Protein AF-A0AAW7XCP5-F1 (afdb_monomer)

pLDDT: mean 73.09, std 20.69, range [33.16, 97.06]

Foldseek 3Di:
DDDDDDDDDDDDDDDDDDPPPVVVLLVLLLVLCVVLLVCLQVQAFFWKWKQAPVRWIKIFGGHRSFTFWIDTPNDIHPRRSVVVSVRSSVDRIDIDTDRVHGDDDPDTDDRVSRVVSCVVSVRDDPPPPPPPPPPPPPPDDDDDDDDDDDDDDDFDDDPHDGDDDPDPPDDPQPWDDDPHDTDHD

Structure (mmCIF, N/CA/C/O backbone):
data_AF-A0AAW7XCP5-F1
#
_entry.id   AF-A0AAW7XCP5-F1
#
loop_
_atom_site.group_PDB
_atom_site.id
_atom_site.type_symbol
_atom_site.label_atom_id
_atom_site.label_alt_id
_atom_site.label_comp_id
_atom_site.label_asym_id
_atom_site.label_entity_id
_atom_site.label_seq_id
_atom_site.pdbx_PDB_ins_code
_atom_site.Cartn_x
_atom_site.Cartn_y
_atom_site.Cartn_z
_atom_site.occupancy
_atom_site.B_iso_or_equiv
_atom_site.auth_seq_id
_atom_site.auth_comp_id
_atom_site.auth_asym_id
_atom_site.auth_atom_id
_atom_site.pdbx_PDB_model_num
ATOM 1 N N . MET A 1 1 ? -75.380 36.903 -6.311 1.00 36.72 1 MET A N 1
ATOM 2 C CA . MET A 1 1 ? -74.446 36.790 -5.170 1.00 36.72 1 MET A CA 1
ATOM 3 C C . MET A 1 1 ? -73.635 35.504 -5.320 1.00 36.72 1 MET A C 1
ATOM 5 O O . MET A 1 1 ? -74.152 34.589 -5.950 1.00 36.72 1 MET A O 1
ATOM 9 N N . PRO A 1 2 ? -72.370 35.499 -4.868 1.00 59.53 2 PRO A N 1
ATOM 10 C CA . PRO A 1 2 ? -71.253 34.758 -5.465 1.00 59.53 2 PRO A CA 1
ATOM 11 C C . PRO A 1 2 ? -70.874 33.487 -4.685 1.00 59.53 2 PRO A C 1
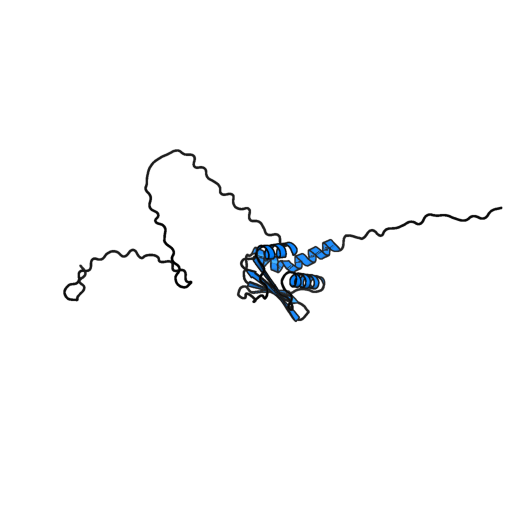ATOM 13 O O . PRO A 1 2 ? -71.292 33.326 -3.544 1.00 59.53 2 PRO A O 1
ATOM 16 N N . VAL A 1 3 ? -70.031 32.638 -5.280 1.00 48.59 3 VAL A N 1
ATOM 17 C CA . VAL A 1 3 ? -69.081 31.781 -4.546 1.00 48.59 3 VAL A CA 1
ATOM 18 C C . VAL A 1 3 ? -67.833 31.542 -5.400 1.00 48.59 3 VAL A C 1
ATOM 20 O O . VAL A 1 3 ? -67.893 30.921 -6.459 1.00 48.59 3 VAL A O 1
ATOM 23 N N . ASP A 1 4 ? -66.722 32.075 -4.900 1.00 50.78 4 ASP A N 1
ATOM 24 C CA . ASP A 1 4 ? -65.324 31.814 -5.241 1.00 50.78 4 ASP A CA 1
ATOM 25 C C . ASP A 1 4 ? -64.959 30.328 -5.256 1.00 50.78 4 ASP A C 1
ATOM 27 O O . ASP A 1 4 ? -65.439 29.610 -4.382 1.00 50.78 4 ASP A O 1
ATOM 31 N N . LYS A 1 5 ? -63.999 29.923 -6.113 1.00 50.31 5 LYS A N 1
ATOM 32 C CA . LYS A 1 5 ? -62.864 29.043 -5.738 1.00 50.31 5 LYS A CA 1
ATOM 33 C C . LYS A 1 5 ? -61.640 29.253 -6.649 1.00 50.31 5 LYS A C 1
ATOM 35 O O . LYS A 1 5 ? -61.634 28.850 -7.805 1.00 50.31 5 LYS A O 1
ATOM 40 N N . LEU A 1 6 ? -60.619 29.885 -6.064 1.00 51.38 6 LEU A N 1
ATOM 41 C CA . LEU A 1 6 ? -59.220 29.437 -5.948 1.00 51.38 6 LEU A CA 1
ATOM 42 C C . LEU A 1 6 ? -58.609 28.602 -7.090 1.00 51.38 6 LEU A C 1
ATOM 44 O O . LEU A 1 6 ? -58.917 27.424 -7.245 1.00 51.38 6 LEU A O 1
ATOM 48 N N . SER A 1 7 ? -57.586 29.168 -7.734 1.00 42.50 7 SER A N 1
ATOM 49 C CA . SER A 1 7 ? -56.494 28.400 -8.339 1.00 42.50 7 SER A CA 1
ATOM 50 C C . SER A 1 7 ? -55.176 29.147 -8.124 1.00 42.50 7 SER A C 1
ATOM 52 O O . SER A 1 7 ? -54.900 30.135 -8.801 1.00 42.50 7 SER A O 1
ATOM 54 N N . SER A 1 8 ? -54.372 28.675 -7.172 1.00 55.53 8 SER A N 1
ATOM 55 C CA . SER A 1 8 ? -52.970 29.072 -6.991 1.00 55.53 8 SER A CA 1
ATOM 56 C C . SER A 1 8 ? -52.071 27.975 -7.575 1.00 55.53 8 SER A C 1
ATOM 58 O O . SER A 1 8 ? -52.376 26.798 -7.367 1.00 55.53 8 SER A O 1
ATOM 60 N N . PRO A 1 9 ? -50.972 28.302 -8.277 1.00 49.88 9 PRO A N 1
ATOM 61 C CA . PRO A 1 9 ? -50.050 27.301 -8.796 1.00 49.88 9 PRO A CA 1
ATOM 62 C C . PRO A 1 9 ? -49.099 26.792 -7.702 1.00 49.88 9 PRO A C 1
ATOM 64 O O . PRO A 1 9 ? -48.622 27.548 -6.857 1.00 49.88 9 PRO A O 1
ATOM 67 N N . ILE A 1 10 ? -48.835 25.488 -7.752 1.00 47.44 10 ILE A N 1
ATOM 68 C CA . ILE A 1 10 ? -47.897 24.743 -6.909 1.00 47.44 10 ILE A CA 1
ATOM 69 C C . ILE A 1 10 ? -46.471 25.235 -7.192 1.00 47.44 10 ILE A C 1
ATOM 71 O O . ILE A 1 10 ? -46.006 25.181 -8.331 1.00 47.44 10 ILE A O 1
ATOM 75 N N . GLN A 1 11 ? -45.781 25.713 -6.157 1.00 48.31 11 GLN A N 1
ATOM 76 C CA . GLN A 1 11 ? -44.342 25.962 -6.184 1.00 48.31 11 GLN A CA 1
ATOM 77 C C . GLN A 1 11 ? -43.620 24.614 -6.058 1.00 48.31 11 GLN A C 1
ATOM 79 O O . GLN A 1 11 ? -43.696 23.960 -5.022 1.00 48.31 11 GLN A O 1
ATOM 84 N N . ASN A 1 12 ? -42.940 24.192 -7.125 1.00 47.81 12 ASN A N 1
ATOM 85 C CA . ASN A 1 12 ? -41.940 23.130 -7.059 1.00 47.81 12 ASN A CA 1
ATOM 86 C C . ASN A 1 12 ? -40.647 23.731 -6.496 1.00 47.81 12 ASN A C 1
ATOM 88 O O . ASN A 1 12 ? -39.860 24.313 -7.242 1.00 47.81 12 ASN A O 1
ATOM 92 N N . GLU A 1 13 ? -40.425 23.595 -5.191 1.00 45.59 13 GLU A N 1
ATOM 93 C CA . GLU A 1 13 ? -39.089 23.747 -4.616 1.00 45.59 13 GLU A CA 1
ATOM 94 C C . GLU A 1 13 ? -38.291 22.466 -4.883 1.00 45.59 13 GLU A C 1
ATOM 96 O O . GLU A 1 13 ? -38.571 21.396 -4.346 1.00 45.59 13 GLU A O 1
ATOM 101 N N . VAL A 1 14 ? -37.301 22.579 -5.767 1.00 54.97 14 VAL A N 1
ATOM 102 C CA . VAL A 1 14 ? -36.222 21.601 -5.918 1.00 54.97 14 VAL A CA 1
ATOM 103 C C . VAL A 1 14 ? -35.240 21.843 -4.767 1.00 54.97 14 VAL A C 1
ATOM 105 O O . VAL A 1 14 ? -34.751 22.969 -4.651 1.00 54.97 14 VAL A O 1
ATOM 108 N N . PRO A 1 15 ? -34.915 20.851 -3.919 1.00 48.28 15 PRO A N 1
ATOM 109 C CA . PRO A 1 15 ? -33.900 21.046 -2.896 1.00 48.28 15 PRO A CA 1
ATOM 110 C C . PRO A 1 15 ? -32.524 21.112 -3.568 1.00 48.28 15 PRO A C 1
ATOM 112 O O . PRO A 1 15 ? -32.065 20.148 -4.183 1.00 48.28 15 PRO A O 1
ATOM 115 N N . ALA A 1 16 ? -31.875 22.271 -3.466 1.00 45.06 16 ALA A N 1
ATOM 116 C CA . ALA A 1 16 ? -30.470 22.438 -3.800 1.00 45.06 16 ALA A CA 1
ATOM 117 C C . ALA A 1 16 ? -29.636 21.610 -2.810 1.00 45.06 16 ALA A C 1
ATOM 119 O O . ALA A 1 16 ? -29.664 21.853 -1.606 1.00 45.06 16 ALA A O 1
ATOM 120 N N . ALA A 1 17 ? -28.941 20.596 -3.320 1.00 50.72 17 ALA A N 1
ATOM 121 C CA . ALA A 1 17 ? -28.027 19.780 -2.539 1.00 50.72 17 ALA A CA 1
ATOM 122 C C . ALA A 1 17 ? -26.785 20.602 -2.156 1.00 50.72 17 ALA A C 1
ATOM 124 O O . ALA A 1 17 ? -26.026 21.044 -3.021 1.00 50.72 17 ALA A O 1
ATOM 125 N N . ASP A 1 18 ? -26.577 20.780 -0.853 1.00 43.88 18 ASP A N 1
ATOM 126 C CA . ASP A 1 18 ? -25.364 21.349 -0.266 1.00 43.88 18 ASP A CA 1
ATOM 127 C C . ASP A 1 18 ? -24.130 20.515 -0.652 1.00 43.88 18 ASP A C 1
ATOM 129 O O . ASP A 1 18 ? -23.850 19.460 -0.087 1.00 43.88 18 ASP A O 1
ATOM 133 N N . THR A 1 19 ? -23.360 21.014 -1.617 1.00 53.66 19 THR A N 1
ATOM 134 C CA . THR A 1 19 ? -22.133 20.392 -2.144 1.00 53.66 19 THR A CA 1
ATOM 135 C C . THR A 1 19 ? -20.901 20.878 -1.363 1.00 53.66 19 THR A C 1
ATOM 137 O O . THR A 1 19 ? -19.965 21.431 -1.931 1.00 53.66 19 THR A O 1
ATOM 140 N N . THR A 1 20 ? -20.920 20.785 -0.029 1.00 53.38 20 THR A N 1
ATOM 141 C CA . THR A 1 20 ? -19.801 21.260 0.824 1.00 53.38 20 THR A CA 1
ATOM 142 C C . THR A 1 20 ? -19.245 20.206 1.783 1.00 53.38 20 THR A C 1
ATOM 144 O O . THR A 1 20 ? -18.153 20.387 2.322 1.00 53.38 20 THR A O 1
ATOM 147 N N . ALA A 1 21 ? -19.936 19.076 1.969 1.00 53.22 21 ALA A N 1
ATOM 148 C CA . ALA A 1 21 ? -19.469 17.985 2.827 1.00 53.22 21 ALA A CA 1
ATOM 149 C C . ALA A 1 21 ? -18.353 17.138 2.179 1.00 53.22 21 ALA A C 1
ATOM 151 O O . ALA A 1 21 ? -17.480 16.626 2.886 1.00 53.22 21 ALA A O 1
ATOM 152 N N . ASP A 1 22 ? -18.343 17.034 0.848 1.00 57.44 22 ASP A N 1
ATOM 153 C CA . ASP A 1 22 ? -17.444 16.127 0.126 1.00 57.44 22 ASP A CA 1
ATOM 154 C C . ASP A 1 22 ? -15.980 16.588 0.158 1.00 57.44 22 ASP A C 1
ATOM 156 O O . ASP A 1 22 ? -15.078 15.779 0.369 1.00 57.44 22 ASP A O 1
ATOM 160 N N . ASP A 1 23 ? -15.728 17.896 0.066 1.00 57.12 23 ASP A N 1
ATOM 161 C CA . ASP A 1 23 ? -14.369 18.435 -0.086 1.00 57.12 23 ASP A CA 1
ATOM 162 C C . ASP A 1 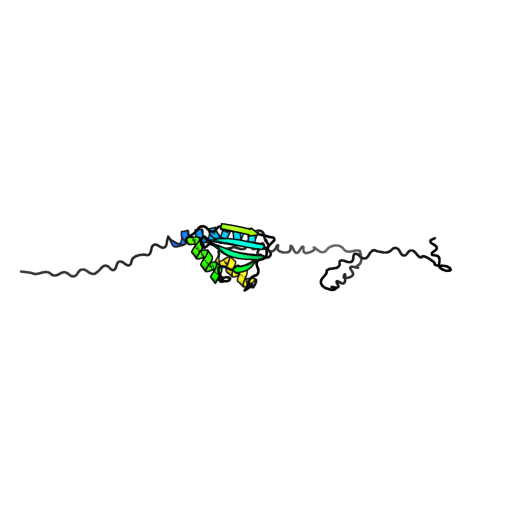23 ? -13.533 18.387 1.209 1.00 57.12 23 ASP A C 1
ATOM 164 O O . ASP A 1 23 ? -12.300 18.398 1.192 1.00 57.12 23 ASP A O 1
ATOM 168 N N . LYS A 1 24 ? -14.200 18.314 2.369 1.00 57.19 24 LYS A N 1
ATOM 169 C CA . LYS A 1 24 ? -13.531 18.136 3.665 1.00 57.19 24 LYS A CA 1
ATOM 170 C C . LYS A 1 24 ? -13.210 16.663 3.923 1.00 57.19 24 LYS A C 1
ATOM 172 O O . LYS A 1 24 ? -12.147 16.366 4.458 1.00 57.19 24 LYS A O 1
ATOM 177 N N 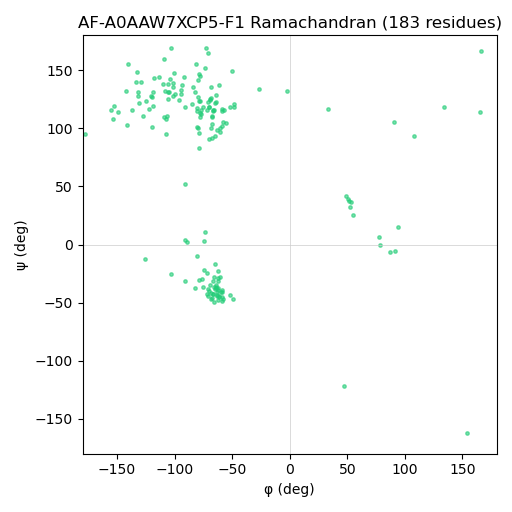. SER A 1 25 ? -14.100 15.754 3.513 1.00 59.97 25 SER A N 1
ATOM 178 C CA . SER A 1 25 ? -13.926 14.306 3.682 1.00 59.97 25 SER A CA 1
ATOM 179 C C . SER A 1 25 ? -12.796 13.758 2.805 1.00 59.97 25 SER A C 1
ATOM 181 O O . SER A 1 25 ? -11.966 12.987 3.289 1.00 59.97 25 SER A O 1
ATOM 183 N N . THR A 1 26 ? -12.693 14.211 1.551 1.00 61.75 26 THR A N 1
ATOM 184 C CA . THR A 1 26 ? -11.612 13.827 0.625 1.00 61.75 26 THR A CA 1
ATOM 185 C C . THR A 1 26 ? -10.233 14.230 1.145 1.00 61.75 26 THR A C 1
ATOM 187 O O . THR A 1 26 ? -9.327 13.397 1.173 1.00 61.75 26 THR A O 1
ATOM 190 N N . LYS A 1 27 ? -10.088 15.457 1.663 1.00 61.91 27 LYS A N 1
ATOM 191 C CA . LYS A 1 27 ? -8.841 15.937 2.289 1.00 61.91 27 LYS A CA 1
ATOM 192 C C . LYS A 1 27 ? -8.452 15.122 3.523 1.00 61.91 27 LYS A C 1
ATOM 194 O O . LYS A 1 27 ? -7.275 14.848 3.728 1.00 61.91 27 LYS A O 1
ATOM 199 N N . THR A 1 28 ? -9.419 14.693 4.337 1.00 66.31 28 THR A N 1
ATOM 200 C CA . THR A 1 28 ? -9.138 13.832 5.499 1.00 66.31 28 THR A CA 1
ATOM 201 C C . THR A 1 28 ? -8.608 12.458 5.082 1.00 66.31 28 THR A C 1
ATOM 203 O O . THR A 1 28 ? -7.691 11.948 5.719 1.00 66.31 28 THR A O 1
ATOM 206 N N . ILE A 1 29 ? -9.129 11.882 3.996 1.00 72.81 29 ILE A N 1
ATOM 207 C CA . ILE A 1 29 ? -8.683 10.571 3.499 1.00 72.81 29 ILE A CA 1
ATOM 208 C C . ILE A 1 29 ? -7.294 10.669 2.870 1.00 72.81 29 ILE A C 1
ATOM 210 O O . ILE A 1 29 ? -6.451 9.823 3.145 1.00 72.81 29 ILE A O 1
ATOM 214 N N . GLN A 1 30 ? -7.025 11.711 2.079 1.00 74.62 30 GLN A N 1
ATOM 215 C CA . GLN A 1 30 ? -5.685 11.954 1.531 1.00 74.62 30 GLN A CA 1
ATOM 216 C C . GLN A 1 30 ? -4.651 12.115 2.651 1.00 74.62 30 GLN A C 1
ATOM 218 O O . GLN A 1 30 ? -3.577 11.520 2.597 1.00 74.62 30 GLN A O 1
ATOM 223 N N . ASN A 1 31 ? -5.012 12.827 3.724 1.00 80.44 31 ASN A N 1
ATOM 224 C CA . ASN A 1 31 ? -4.148 12.970 4.894 1.00 80.44 31 ASN A CA 1
ATOM 225 C C . ASN A 1 31 ? -3.851 11.632 5.591 1.00 80.44 31 ASN A C 1
ATOM 227 O O . ASN A 1 31 ? -2.775 11.482 6.168 1.00 80.44 31 ASN A O 1
ATOM 231 N N . ALA A 1 32 ? -4.757 10.650 5.525 1.00 85.44 32 ALA A N 1
ATOM 232 C CA . ALA A 1 32 ? -4.522 9.331 6.112 1.00 85.44 32 ALA A CA 1
ATOM 233 C C . ALA A 1 32 ? -3.377 8.579 5.413 1.00 85.44 32 ALA A C 1
ATOM 235 O O . ALA A 1 32 ? -2.688 7.787 6.049 1.00 85.44 32 ALA A O 1
ATOM 236 N N . TRP A 1 33 ? -3.126 8.859 4.133 1.00 91.75 33 TRP A N 1
ATOM 237 C CA . TRP A 1 33 ? -2.066 8.224 3.348 1.00 91.75 33 TRP A CA 1
ATOM 238 C C . TRP A 1 33 ? -0.729 8.978 3.387 1.00 91.75 33 TRP A C 1
ATOM 240 O O . TRP A 1 33 ? 0.236 8.540 2.768 1.00 91.75 33 TRP A O 1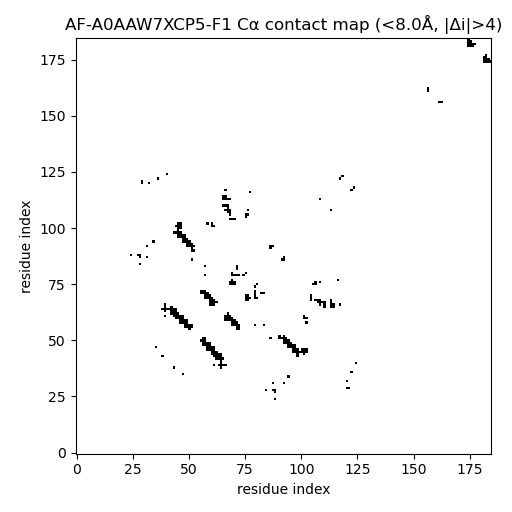
ATOM 250 N N . MET A 1 34 ? -0.608 10.056 4.168 1.00 91.69 34 MET A N 1
ATOM 251 C CA . MET A 1 34 ? 0.644 10.820 4.289 1.00 91.69 34 MET A CA 1
ATOM 252 C C . MET A 1 34 ? 1.881 9.965 4.618 1.00 91.69 34 MET A C 1
ATOM 254 O O . MET A 1 34 ? 2.892 10.130 3.933 1.00 91.69 34 MET A O 1
ATOM 258 N N . PRO A 1 35 ? 1.832 8.991 5.553 1.00 92.88 35 PRO A N 1
ATOM 259 C CA . PRO A 1 35 ? 2.987 8.131 5.820 1.00 92.88 35 PRO A CA 1
ATOM 260 C C . PRO A 1 35 ? 3.401 7.285 4.609 1.00 92.88 35 PRO A C 1
ATOM 262 O O . PRO A 1 35 ? 4.578 6.980 4.434 1.00 92.88 35 PRO A O 1
ATOM 265 N N . LEU A 1 36 ? 2.452 6.889 3.755 1.00 93.62 36 LEU A N 1
ATOM 266 C CA . LEU A 1 36 ? 2.760 6.208 2.497 1.00 93.62 36 LEU A CA 1
ATOM 267 C C . LEU A 1 36 ? 3.517 7.155 1.563 1.00 93.62 36 LEU A C 1
ATOM 269 O O . LEU A 1 36 ? 4.576 6.791 1.053 1.00 93.62 36 LEU A O 1
ATOM 273 N N . PHE A 1 37 ? 2.998 8.368 1.377 1.00 94.19 37 PHE A N 1
ATOM 274 C CA . PHE A 1 37 ? 3.566 9.357 0.465 1.00 94.19 37 PHE A CA 1
ATOM 275 C C . PHE A 1 37 ? 4.975 9.784 0.875 1.00 94.19 37 PHE A C 1
ATOM 277 O O . PHE A 1 37 ? 5.848 9.875 0.018 1.00 94.19 37 PHE A O 1
ATOM 284 N N . GLU A 1 38 ? 5.230 9.971 2.171 1.00 93.12 38 GLU A N 1
ATOM 285 C CA . GLU A 1 38 ? 6.574 10.244 2.698 1.00 93.12 38 GLU A CA 1
ATOM 286 C C . GLU A 1 38 ? 7.558 9.127 2.330 1.00 93.12 38 GLU A C 1
ATOM 288 O O . GLU A 1 38 ? 8.636 9.392 1.798 1.00 93.12 38 GLU A O 1
ATOM 293 N N . ASN A 1 39 ? 7.166 7.862 2.517 1.00 93.81 39 ASN A N 1
ATOM 294 C CA . ASN A 1 39 ? 8.022 6.732 2.156 1.00 93.81 39 ASN A CA 1
ATOM 295 C C . ASN A 1 39 ? 8.239 6.609 0.635 1.00 93.81 39 ASN A C 1
ATOM 297 O O . ASN A 1 39 ? 9.316 6.181 0.211 1.00 93.81 39 ASN A O 1
ATOM 301 N N . CYS A 1 40 ? 7.258 7.011 -0.180 1.00 93.00 40 CYS A N 1
ATOM 302 C CA . CYS A 1 40 ? 7.399 7.069 -1.637 1.00 93.00 40 CYS A CA 1
ATOM 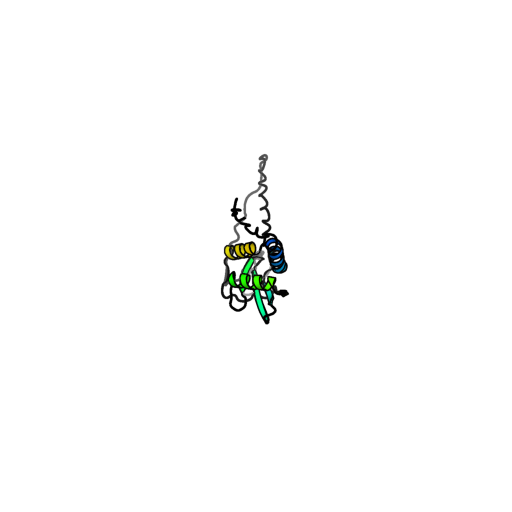303 C C . CYS A 1 40 ? 8.390 8.167 -2.060 1.00 93.00 40 CYS A C 1
ATOM 305 O O . CYS A 1 40 ? 9.318 7.895 -2.820 1.00 93.00 40 CYS A O 1
ATOM 307 N N . LYS A 1 41 ? 8.269 9.380 -1.500 1.00 92.69 41 LYS A N 1
ATOM 308 C CA . LYS A 1 41 ? 9.185 10.506 -1.774 1.00 92.69 41 LYS A CA 1
ATOM 309 C C . LYS A 1 41 ? 10.624 10.213 -1.357 1.00 92.69 41 LYS A C 1
ATOM 311 O O . LYS A 1 41 ? 11.557 10.538 -2.083 1.00 92.69 41 LYS A O 1
ATOM 316 N N . GLU A 1 42 ? 10.812 9.549 -0.221 1.00 93.38 42 GLU A N 1
ATOM 317 C CA . GLU A 1 42 ? 12.136 9.147 0.267 1.00 93.38 42 GLU A CA 1
ATOM 318 C C . GLU A 1 42 ? 12.738 7.952 -0.495 1.00 93.38 42 GLU A C 1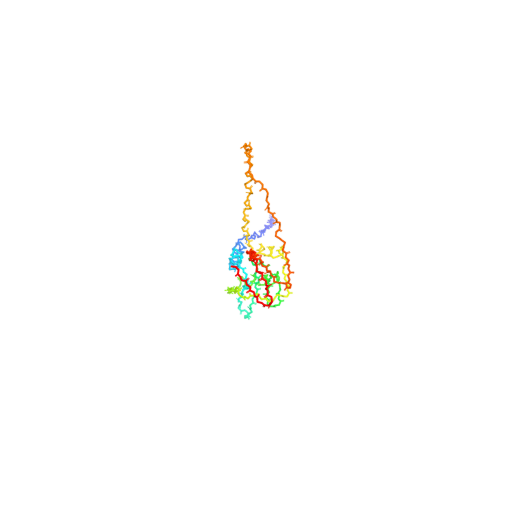
ATOM 320 O O . GLU A 1 42 ? 13.818 7.476 -0.141 1.00 93.38 42 GLU A O 1
ATOM 325 N N . LYS A 1 43 ? 12.056 7.448 -1.535 1.00 93.44 43 LYS A N 1
ATOM 326 C CA . LYS A 1 43 ? 12.488 6.300 -2.346 1.00 93.44 43 LYS A CA 1
ATOM 327 C C . LYS A 1 43 ? 12.805 5.065 -1.490 1.00 93.44 43 LYS A C 1
ATOM 329 O O . LYS A 1 43 ? 13.729 4.304 -1.784 1.00 93.44 43 LYS A O 1
ATOM 334 N N . LYS A 1 44 ? 12.039 4.855 -0.412 1.00 94.38 44 LYS A N 1
ATOM 335 C CA . LYS A 1 44 ? 12.243 3.735 0.514 1.00 94.38 44 LYS A CA 1
ATOM 336 C C . LYS A 1 44 ? 11.798 2.407 -0.097 1.00 94.38 44 LYS A C 1
ATOM 338 O O . LYS A 1 44 ? 10.870 2.332 -0.901 1.00 94.38 44 LYS A O 1
ATOM 343 N N . THR A 1 45 ? 12.442 1.341 0.364 1.00 96.31 45 THR A N 1
ATOM 344 C CA . THR A 1 45 ? 12.100 -0.048 0.043 1.00 96.31 45 THR A CA 1
ATOM 345 C C . THR A 1 45 ? 11.724 -0.762 1.330 1.00 96.31 45 THR A C 1
ATOM 347 O O . THR A 1 45 ? 12.445 -0.645 2.319 1.00 96.31 45 THR A O 1
ATOM 350 N N . GLY A 1 46 ? 10.600 -1.475 1.340 1.00 96.12 46 GLY A N 1
ATOM 351 C CA . GLY A 1 46 ? 10.113 -2.172 2.527 1.00 96.12 46 GLY A CA 1
ATOM 352 C C . GLY A 1 46 ? 8.603 -2.364 2.531 1.00 96.12 46 GLY A C 1
ATOM 353 O O . GLY A 1 46 ? 7.947 -2.248 1.500 1.00 96.12 46 GLY A O 1
ATOM 354 N N . THR A 1 47 ? 8.047 -2.643 3.706 1.00 97.06 47 THR A N 1
ATOM 355 C CA . THR A 1 47 ? 6.602 -2.809 3.894 1.00 97.06 47 THR A CA 1
ATOM 356 C C . THR A 1 47 ? 6.091 -1.787 4.897 1.00 97.06 47 THR A C 1
ATOM 358 O O . THR A 1 47 ? 6.603 -1.688 6.014 1.00 97.06 47 THR A O 1
ATOM 361 N N . LEU A 1 48 ? 5.059 -1.048 4.505 1.00 96.44 48 LEU A N 1
ATOM 362 C CA . LEU A 1 48 ? 4.241 -0.230 5.384 1.00 96.44 48 LEU A CA 1
ATOM 363 C C . LEU A 1 48 ? 3.062 -1.072 5.884 1.00 96.44 48 LEU A C 1
ATOM 365 O O . LEU A 1 48 ? 2.234 -1.543 5.107 1.00 96.44 48 LEU A O 1
ATOM 369 N N . PHE A 1 49 ? 2.993 -1.266 7.192 1.00 95.56 49 PHE A N 1
ATOM 370 C CA . PHE A 1 49 ? 1.896 -1.936 7.869 1.00 95.56 49 PHE A CA 1
ATOM 371 C C . PHE A 1 49 ? 0.866 -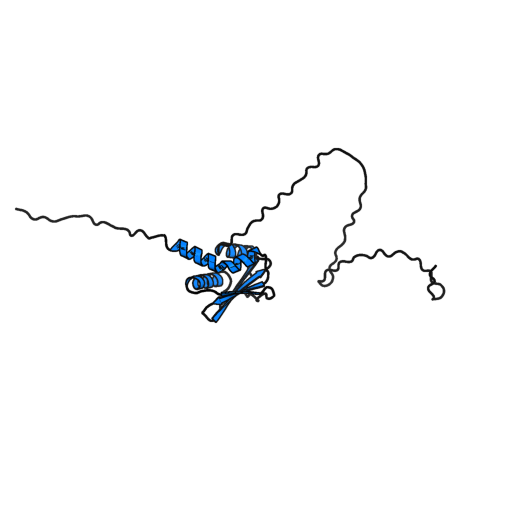0.921 8.339 1.00 95.56 49 PHE A C 1
ATOM 373 O O . PHE A 1 49 ? 1.213 0.118 8.901 1.00 95.56 49 PHE A O 1
ATOM 380 N N . ILE A 1 50 ? -0.402 -1.262 8.137 1.00 94.81 50 ILE A N 1
ATOM 381 C CA . ILE A 1 50 ? -1.550 -0.438 8.503 1.00 94.81 50 ILE A CA 1
ATOM 382 C C . ILE A 1 50 ? -2.377 -1.235 9.501 1.00 94.81 50 ILE A C 1
ATOM 384 O O . ILE A 1 50 ? -3.087 -2.165 9.123 1.00 94.81 50 ILE A O 1
ATOM 388 N N . ALA A 1 51 ? -2.258 -0.924 10.785 1.00 92.75 51 ALA A N 1
ATOM 389 C CA . ALA A 1 51 ? -3.064 -1.561 11.813 1.00 92.75 51 ALA A CA 1
ATOM 390 C C . ALA A 1 51 ? -4.456 -0.918 11.854 1.00 92.75 51 ALA A C 1
ATOM 392 O O . ALA A 1 51 ? -4.584 0.303 11.962 1.00 92.75 51 ALA A O 1
ATOM 393 N N . THR A 1 52 ? -5.476 -1.770 11.761 1.00 90.31 52 THR A N 1
ATOM 394 C CA . THR A 1 52 ? -6.896 -1.403 11.835 1.00 90.31 52 THR A CA 1
ATOM 395 C C . THR A 1 52 ? -7.505 -1.897 13.147 1.00 90.31 52 THR A C 1
ATOM 397 O O . THR A 1 52 ? -6.999 -2.852 13.744 1.00 90.31 52 THR A O 1
ATOM 400 N N . ASP A 1 53 ? -8.627 -1.306 13.559 1.00 87.38 53 ASP A N 1
ATOM 401 C CA . ASP A 1 53 ? -9.363 -1.717 14.766 1.00 87.38 53 ASP A CA 1
ATOM 402 C C . ASP A 1 53 ? -9.948 -3.139 14.668 1.00 87.38 53 ASP A C 1
ATOM 404 O O . ASP A 1 53 ? -10.248 -3.768 15.681 1.00 87.38 53 ASP A O 1
ATOM 408 N N . GLU A 1 54 ? -10.047 -3.702 13.460 1.00 86.12 54 GLU A N 1
ATOM 409 C CA . GLU A 1 54 ? -10.523 -5.073 13.228 1.00 86.12 54 GLU A CA 1
ATOM 410 C C . GLU A 1 54 ? -9.504 -6.165 13.624 1.00 86.12 54 GLU A C 1
ATOM 412 O O . GLU A 1 54 ? -9.679 -7.329 13.264 1.00 86.12 54 GLU A O 1
ATOM 417 N N . ASN A 1 55 ? -8.415 -5.823 14.329 1.00 83.06 55 ASN A N 1
ATOM 418 C CA . ASN A 1 55 ? -7.270 -6.712 14.595 1.00 83.06 55 ASN A CA 1
ATOM 419 C C . ASN A 1 55 ? -6.650 -7.307 13.319 1.00 83.06 55 ASN A C 1
ATOM 421 O O . ASN A 1 55 ? -6.025 -8.370 13.339 1.00 83.06 55 ASN A O 1
ATOM 425 N N . LYS A 1 56 ? -6.812 -6.612 12.193 1.00 88.69 56 LYS A N 1
ATOM 426 C CA . LYS A 1 56 ? -6.199 -6.958 10.913 1.00 88.69 56 LYS A CA 1
ATOM 427 C C . LYS A 1 56 ? -5.195 -5.888 10.530 1.00 88.69 56 LYS A C 1
ATOM 429 O O . LYS A 1 56 ? -5.418 -4.698 10.762 1.00 88.69 56 LYS A O 1
ATOM 434 N N . ALA A 1 57 ? -4.105 -6.324 9.913 1.00 89.94 57 ALA A N 1
ATOM 435 C CA . ALA A 1 57 ? -3.108 -5.433 9.350 1.00 89.94 57 ALA A CA 1
ATOM 436 C C . ALA A 1 57 ? -3.234 -5.414 7.825 1.00 89.94 57 ALA A C 1
ATOM 438 O O . ALA A 1 57 ? -3.302 -6.474 7.198 1.00 89.94 57 ALA A O 1
ATOM 439 N N . GLY A 1 58 ? -3.256 -4.217 7.248 1.00 94.06 58 GLY A N 1
ATOM 440 C CA . GLY A 1 58 ? -2.948 -3.999 5.843 1.00 94.06 58 GLY A CA 1
ATOM 441 C C . GLY A 1 58 ? -1.441 -4.018 5.631 1.00 94.06 58 GLY A C 1
ATOM 442 O O . GLY A 1 58 ? -0.678 -3.617 6.513 1.00 94.06 58 GLY A O 1
ATOM 443 N N . GLN A 1 59 ? -1.015 -4.504 4.476 1.00 95.94 59 GLN A N 1
ATOM 444 C CA . GLN A 1 59 ? 0.370 -4.489 4.032 1.00 95.94 59 GLN A CA 1
ATOM 445 C C . GLN A 1 59 ? 0.447 -3.692 2.740 1.00 95.94 59 GLN A C 1
ATOM 447 O O . GLN A 1 59 ? -0.261 -3.997 1.786 1.00 95.94 59 GLN A O 1
ATOM 452 N N . VAL A 1 60 ? 1.322 -2.697 2.698 1.00 96.81 60 VAL A N 1
ATOM 453 C CA . VAL A 1 60 ? 1.667 -1.973 1.478 1.00 96.81 60 VAL A CA 1
ATOM 454 C C . VAL A 1 60 ? 3.151 -2.169 1.229 1.00 96.81 60 VAL A C 1
ATOM 456 O O . VAL A 1 60 ? 3.971 -1.816 2.074 1.00 96.81 60 VAL A O 1
ATOM 459 N N . VAL A 1 61 ? 3.505 -2.767 0.099 1.00 96.75 61 VAL A N 1
ATOM 460 C CA . VAL A 1 61 ? 4.899 -3.065 -0.237 1.00 96.75 61 VAL A CA 1
ATOM 461 C C . VAL A 1 61 ? 5.421 -1.997 -1.183 1.00 96.75 61 VAL A C 1
ATOM 463 O O . VAL A 1 61 ? 4.798 -1.696 -2.201 1.00 96.75 61 VAL A O 1
ATOM 466 N N . LEU A 1 62 ? 6.576 -1.441 -0.833 1.00 96.62 62 LEU A N 1
ATOM 467 C CA . LEU A 1 62 ? 7.273 -0.411 -1.586 1.00 96.62 62 LEU A CA 1
ATOM 468 C C . LEU A 1 62 ? 8.641 -0.913 -2.045 1.00 96.62 62 LEU A C 1
ATOM 470 O O . LEU A 1 62 ? 9.349 -1.609 -1.306 1.00 96.62 62 LEU A O 1
ATOM 474 N N . ASN A 1 63 ? 9.043 -0.501 -3.242 1.00 94.69 63 ASN A N 1
ATOM 475 C CA . ASN A 1 63 ? 10.374 -0.742 -3.781 1.00 94.69 63 ASN A CA 1
ATOM 476 C C . ASN A 1 63 ? 10.902 0.521 -4.462 1.00 94.69 63 ASN A C 1
ATOM 478 O O . ASN A 1 63 ? 10.330 0.977 -5.443 1.00 94.69 63 ASN A O 1
ATOM 482 N N . TYR A 1 64 ? 11.979 1.098 -3.929 1.00 93.31 64 TYR A N 1
ATOM 483 C CA . TYR A 1 64 ? 12.560 2.364 -4.389 1.00 93.31 64 TYR A CA 1
ATOM 484 C C . TYR A 1 64 ? 11.530 3.499 -4.516 1.00 93.31 64 TYR A C 1
ATOM 486 O O . TYR A 1 64 ? 11.572 4.293 -5.451 1.00 93.31 64 TYR A O 1
ATOM 494 N N . GLY A 1 65 ? 10.587 3.565 -3.572 1.00 91.25 65 GLY A N 1
ATOM 495 C CA . GLY A 1 65 ? 9.491 4.537 -3.573 1.00 91.25 65 GLY A CA 1
ATOM 496 C C . GLY A 1 65 ? 8.326 4.214 -4.506 1.00 91.25 65 GLY A C 1
ATOM 497 O O . GLY A 1 65 ? 7.359 4.965 -4.520 1.00 91.25 65 GLY A O 1
ATOM 498 N N . ARG A 1 66 ? 8.386 3.103 -5.247 1.00 93.19 66 ARG A N 1
ATOM 499 C CA . ARG A 1 66 ? 7.301 2.629 -6.112 1.00 93.19 66 ARG A CA 1
ATOM 500 C C . ARG A 1 66 ? 6.393 1.661 -5.374 1.00 93.19 66 ARG A C 1
ATOM 502 O O . ARG A 1 66 ? 6.867 0.851 -4.570 1.00 93.19 66 ARG A O 1
ATOM 509 N N . LEU A 1 67 ? 5.100 1.723 -5.673 1.00 95.94 67 LEU A N 1
ATOM 510 C CA . LEU A 1 67 ? 4.105 0.817 -5.115 1.00 95.94 67 LEU A CA 1
ATOM 511 C C . LEU A 1 67 ? 4.172 -0.544 -5.815 1.00 95.94 67 LEU A C 1
ATOM 513 O O . LEU A 1 67 ? 3.892 -0.651 -6.999 1.00 95.94 67 LEU A O 1
ATOM 517 N N . VAL A 1 68 ? 4.522 -1.592 -5.068 1.00 96.31 68 VAL A N 1
ATOM 518 C CA . VAL A 1 68 ? 4.600 -2.973 -5.584 1.00 96.31 68 VAL A CA 1
ATOM 519 C C . VAL A 1 68 ? 3.271 -3.703 -5.412 1.00 96.31 68 VAL A C 1
ATOM 521 O O . VAL A 1 68 ? 2.925 -4.586 -6.190 1.00 96.31 68 VAL A O 1
ATOM 524 N N . GLY A 1 69 ? 2.518 -3.363 -4.369 1.00 96.25 69 GLY A N 1
ATOM 525 C CA . GLY A 1 69 ? 1.198 -3.931 -4.139 1.00 96.25 69 GLY A CA 1
ATOM 526 C C . GLY A 1 69 ? 0.675 -3.670 -2.742 1.00 96.25 69 GLY A C 1
ATOM 527 O O . GLY A 1 69 ? 1.406 -3.263 -1.832 1.00 96.25 69 GLY A O 1
ATOM 528 N N . VAL A 1 70 ? -0.621 -3.916 -2.590 1.00 96.62 70 VAL A N 1
ATOM 529 C CA . VAL A 1 70 ? -1.346 -3.729 -1.334 1.00 96.62 70 VAL A CA 1
ATOM 530 C C . VAL A 1 70 ? -2.133 -4.989 -1.017 1.00 96.62 70 VAL A C 1
ATOM 532 O O . VAL A 1 70 ? -2.741 -5.588 -1.898 1.00 96.62 70 VAL A O 1
ATOM 535 N N . ALA A 1 71 ? -2.155 -5.387 0.247 1.00 96.06 71 ALA A N 1
ATOM 536 C CA . ALA A 1 71 ? -2.961 -6.491 0.733 1.00 96.06 71 ALA A CA 1
ATOM 537 C C . ALA A 1 71 ? -3.696 -6.089 2.013 1.00 96.06 71 ALA A C 1
ATOM 539 O O . ALA A 1 71 ? -3.149 -5.411 2.881 1.00 96.06 71 ALA A O 1
ATOM 540 N N . TYR A 1 72 ? -4.952 -6.510 2.139 1.00 95.56 72 TYR A N 1
ATOM 541 C CA . TYR A 1 72 ? -5.724 -6.341 3.367 1.00 95.56 72 TYR A CA 1
ATOM 542 C C . TYR A 1 72 ? -6.786 -7.430 3.485 1.00 95.56 72 TYR A C 1
ATOM 544 O O . TYR A 1 72 ? -7.678 -7.523 2.652 1.00 95.56 72 TYR A O 1
ATOM 552 N N . SER A 1 73 ? -6.738 -8.251 4.539 1.00 92.44 73 SER A N 1
ATOM 553 C CA . SER A 1 73 ? -7.783 -9.252 4.826 1.00 92.44 73 SER A CA 1
ATOM 554 C C . SER A 1 73 ? -8.125 -10.198 3.650 1.00 92.44 73 SER A C 1
ATOM 556 O O . SER A 1 73 ? -9.275 -10.614 3.515 1.00 92.44 73 SER A O 1
ATOM 558 N N . GLY A 1 74 ? -7.152 -10.533 2.795 1.00 91.25 74 GLY A N 1
ATOM 559 C CA . GLY A 1 74 ? -7.357 -11.354 1.590 1.00 91.25 74 GLY A CA 1
ATOM 560 C C . GLY A 1 74 ? -7.769 -10.572 0.335 1.00 91.25 74 GLY A C 1
ATOM 561 O O . GLY A 1 74 ? -7.810 -11.150 -0.747 1.00 91.25 74 GLY A O 1
ATOM 562 N N . LEU A 1 75 ? -8.033 -9.270 0.462 1.00 94.75 75 LEU A N 1
ATOM 563 C CA . LEU A 1 75 ? -8.168 -8.336 -0.654 1.00 94.75 75 LEU A CA 1
ATOM 564 C C . LEU A 1 75 ? -6.790 -7.885 -1.135 1.00 94.75 75 LEU A C 1
ATOM 566 O O . LEU A 1 75 ? -5.830 -7.869 -0.358 1.00 94.75 75 LEU A O 1
ATOM 570 N N . VAL A 1 76 ? -6.719 -7.475 -2.401 1.00 95.25 76 VAL A N 1
ATOM 571 C CA . VAL A 1 76 ? -5.479 -7.049 -3.061 1.00 95.25 76 VAL A CA 1
ATOM 572 C C . VAL A 1 76 ? -5.657 -5.731 -3.813 1.00 95.25 76 VAL A C 1
ATOM 574 O O . VAL A 1 76 ? -6.745 -5.437 -4.315 1.00 95.25 76 VAL A O 1
ATOM 577 N N . ASN A 1 77 ? -4.584 -4.948 -3.879 1.00 95.19 77 ASN A N 1
ATOM 578 C CA . ASN A 1 77 ? -4.430 -3.721 -4.663 1.00 95.19 77 ASN A CA 1
ATOM 579 C C . ASN A 1 77 ? -5.626 -2.768 -4.510 1.00 95.19 77 ASN A C 1
ATOM 581 O O . ASN A 1 77 ? -5.947 -2.393 -3.382 1.00 95.19 77 ASN A O 1
ATOM 585 N N . GLU A 1 78 ? -6.310 -2.408 -5.600 1.00 94.69 78 GLU A N 1
ATOM 586 C CA . GLU A 1 78 ? -7.469 -1.501 -5.601 1.00 94.69 78 GLU A CA 1
ATOM 587 C C . GLU A 1 78 ? -8.522 -1.866 -4.550 1.00 94.69 78 GLU A C 1
ATOM 589 O O . GLU A 1 78 ? -8.966 -1.013 -3.783 1.00 94.69 78 GLU A O 1
ATOM 594 N N . SER A 1 79 ? -8.888 -3.147 -4.459 1.00 94.88 79 SER A N 1
ATOM 595 C CA . SER A 1 79 ? -9.909 -3.607 -3.509 1.00 94.88 79 SER A CA 1
ATOM 596 C C . SER A 1 79 ? -9.464 -3.449 -2.051 1.00 94.88 79 SER A C 1
ATOM 598 O O . SER A 1 79 ? -10.265 -3.085 -1.186 1.00 94.88 79 SER A O 1
ATOM 600 N N . ALA A 1 80 ? -8.175 -3.666 -1.777 1.00 94.75 80 ALA A N 1
ATOM 601 C CA . ALA A 1 80 ? -7.597 -3.458 -0.456 1.00 94.75 80 ALA A CA 1
ATOM 602 C C . ALA A 1 80 ? -7.516 -1.964 -0.117 1.00 94.75 80 ALA A C 1
ATOM 604 O O . ALA A 1 80 ? -7.906 -1.565 0.980 1.00 94.75 80 ALA A O 1
ATOM 605 N N . ILE A 1 81 ? -7.074 -1.132 -1.064 1.00 93.88 81 ILE A N 1
ATOM 606 C CA . ILE A 1 81 ? -6.990 0.324 -0.909 1.00 93.88 81 ILE A CA 1
ATOM 607 C C . ILE A 1 81 ? -8.373 0.930 -0.667 1.00 93.88 81 ILE A C 1
ATOM 609 O O . ILE A 1 81 ? -8.528 1.747 0.241 1.00 93.88 81 ILE A O 1
ATOM 613 N N . ALA A 1 82 ? -9.386 0.513 -1.429 1.00 92.75 82 ALA A N 1
ATOM 614 C CA . ALA A 1 82 ? -10.756 0.978 -1.261 1.00 92.75 82 ALA A CA 1
ATOM 615 C C . ALA A 1 82 ? -11.275 0.665 0.149 1.00 92.75 82 ALA A C 1
ATOM 617 O O . ALA A 1 82 ? -11.808 1.550 0.822 1.00 92.75 82 ALA A O 1
ATOM 618 N N . LYS A 1 83 ? -11.043 -0.563 0.639 1.00 93.19 83 LYS A N 1
ATOM 619 C CA . LYS A 1 83 ? -11.460 -0.958 1.989 1.00 93.19 83 LYS A CA 1
ATOM 620 C C . LYS A 1 83 ? -10.699 -0.203 3.078 1.00 93.19 83 LYS A C 1
ATOM 622 O O . LYS A 1 83 ? -11.311 0.261 4.035 1.00 93.19 83 LYS A O 1
ATOM 627 N N . LEU A 1 84 ? -9.386 -0.035 2.932 1.00 92.31 84 LEU A N 1
ATOM 628 C CA . LEU A 1 84 ? -8.572 0.740 3.872 1.00 92.31 84 LEU A CA 1
ATOM 629 C C . LEU A 1 84 ? -8.975 2.220 3.889 1.00 92.31 84 LEU A C 1
ATOM 631 O O . LEU A 1 84 ? -9.033 2.824 4.954 1.00 92.31 84 LEU A O 1
ATOM 635 N N . SER A 1 85 ? -9.323 2.786 2.735 1.00 91.31 85 SER A N 1
ATOM 636 C CA . SER A 1 85 ? -9.792 4.171 2.618 1.00 91.31 85 SER A CA 1
ATOM 637 C C . SER A 1 85 ? -11.177 4.374 3.233 1.00 91.31 85 SER A C 1
ATOM 639 O O . SER A 1 85 ? -11.440 5.422 3.815 1.00 91.31 85 SER A O 1
ATOM 641 N N . GLU A 1 86 ? -12.065 3.381 3.141 1.00 90.62 86 GLU A N 1
ATOM 642 C CA . GLU A 1 86 ? -13.339 3.372 3.868 1.00 90.62 86 GLU A CA 1
ATOM 643 C C . GLU A 1 86 ? -13.093 3.364 5.384 1.00 90.62 86 GLU A C 1
ATOM 645 O O . GLU A 1 86 ? -13.647 4.195 6.102 1.00 90.62 86 GLU A O 1
ATOM 650 N N . LEU A 1 87 ? -12.197 2.489 5.855 1.00 90.62 87 LEU A N 1
ATOM 651 C CA . LEU A 1 87 ? -11.830 2.392 7.270 1.00 90.62 87 LEU A CA 1
ATOM 652 C C . LEU A 1 87 ? -11.159 3.667 7.791 1.00 90.62 87 LEU A C 1
ATOM 654 O O . LEU A 1 87 ? -11.416 4.064 8.925 1.00 90.62 87 LEU A O 1
ATOM 658 N N . ALA A 1 88 ? -10.368 4.354 6.966 1.00 88.81 88 ALA A N 1
ATOM 659 C CA . ALA A 1 88 ? -9.763 5.642 7.306 1.00 88.81 88 ALA A CA 1
ATOM 660 C C . ALA A 1 88 ? -10.798 6.750 7.576 1.00 88.81 88 ALA A C 1
ATOM 662 O O . ALA A 1 88 ? -10.491 7.726 8.256 1.00 88.81 88 ALA A O 1
ATOM 663 N N . ARG A 1 89 ? -12.028 6.626 7.049 1.00 86.88 89 ARG A N 1
ATOM 664 C CA . ARG A 1 89 ? -13.118 7.584 7.321 1.00 86.88 89 ARG A CA 1
ATOM 665 C C . ARG A 1 89 ? -13.773 7.347 8.677 1.00 86.88 89 ARG A C 1
ATOM 667 O O . ARG A 1 89 ? -14.306 8.284 9.262 1.00 86.88 89 ARG A O 1
ATOM 674 N N . THR A 1 90 ? -13.790 6.098 9.137 1.00 85.94 90 THR A N 1
ATOM 675 C CA . THR A 1 90 ? -14.527 5.678 10.337 1.00 85.94 90 THR A CA 1
ATOM 676 C C . THR A 1 90 ? -13.635 5.464 11.554 1.00 85.94 90 THR A C 1
ATOM 678 O O . THR A 1 90 ? -14.124 5.549 12.676 1.00 85.94 90 THR A O 1
ATOM 681 N N . SER A 1 91 ? -12.353 5.166 11.344 1.00 85.25 91 SER A N 1
ATOM 682 C CA . SER A 1 91 ? -11.397 4.767 12.381 1.00 85.25 91 SER A CA 1
ATOM 683 C C . SER A 1 91 ? -10.023 5.390 12.156 1.00 85.25 91 SER A C 1
ATOM 685 O O . SER A 1 91 ? -9.650 5.733 11.034 1.00 85.25 91 SER A O 1
ATOM 687 N N . GLU A 1 92 ? -9.260 5.521 13.238 1.00 86.12 92 GLU A N 1
ATOM 688 C CA . GLU A 1 92 ? -7.883 5.997 13.179 1.00 86.12 92 GLU A CA 1
ATOM 689 C C . GLU A 1 92 ? -6.953 4.849 12.767 1.00 86.12 92 GLU A C 1
ATOM 691 O O . GLU A 1 92 ? -6.812 3.850 13.473 1.00 86.12 92 GLU A O 1
ATOM 696 N N . LEU A 1 93 ? -6.296 4.994 11.617 1.00 89.62 93 LEU A N 1
ATOM 697 C CA . LEU A 1 93 ? -5.324 4.020 11.131 1.00 89.62 93 LEU A CA 1
ATOM 698 C C . LEU A 1 93 ? -3.950 4.279 11.746 1.00 89.62 93 LEU A C 1
ATOM 700 O O . LEU A 1 93 ? -3.468 5.411 11.776 1.00 89.62 93 LEU A O 1
ATOM 704 N N . ARG A 1 94 ? -3.281 3.212 12.189 1.00 91.44 94 ARG A N 1
ATOM 705 C CA . ARG A 1 94 ? -1.905 3.294 12.695 1.00 91.44 94 ARG A CA 1
ATOM 706 C C . ARG A 1 94 ? -0.936 2.721 11.681 1.00 91.44 94 ARG A C 1
ATOM 708 O O . ARG A 1 94 ? -1.116 1.600 11.214 1.00 91.44 94 ARG A O 1
ATOM 715 N N . PHE A 1 95 ? 0.123 3.465 11.405 1.00 93.50 95 PHE A N 1
ATOM 716 C CA . PHE A 1 95 ? 1.108 3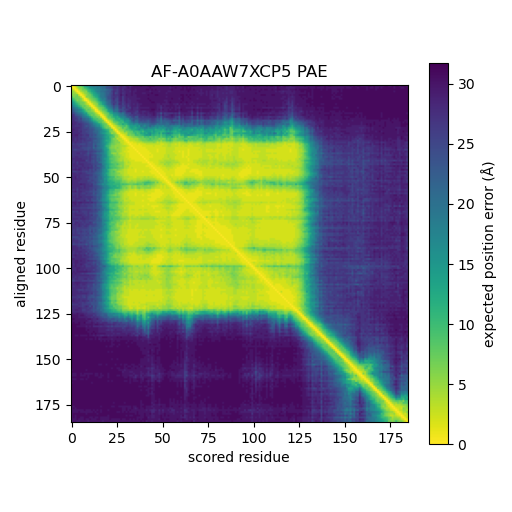.119 10.390 1.00 93.50 95 PHE A CA 1
ATOM 717 C C . PHE A 1 95 ? 2.438 2.737 11.034 1.00 93.50 95 PHE A C 1
ATOM 719 O O . PHE A 1 95 ? 2.894 3.387 11.975 1.00 93.50 95 PHE A O 1
ATOM 726 N N . SER A 1 96 ? 3.086 1.696 10.520 1.00 94.62 96 SER A N 1
ATOM 727 C CA . SER A 1 96 ? 4.468 1.365 10.869 1.00 94.62 96 SER A CA 1
ATOM 728 C C . SER A 1 96 ? 5.220 0.866 9.643 1.00 94.62 96 SER A C 1
ATOM 730 O O . SER A 1 96 ? 4.727 0.032 8.891 1.00 94.62 96 SER A O 1
ATOM 732 N N . PHE A 1 97 ? 6.416 1.396 9.406 1.00 95.88 97 PHE A N 1
ATOM 733 C CA . PHE A 1 97 ? 7.227 1.030 8.249 1.00 95.88 97 PHE A CA 1
ATOM 734 C C . PHE A 1 97 ? 8.401 0.144 8.664 1.00 95.88 97 PHE A C 1
ATOM 736 O O . PHE A 1 97 ? 9.063 0.409 9.667 1.00 95.88 97 PHE A O 1
ATOM 743 N N . SER A 1 98 ? 8.683 -0.888 7.871 1.00 95.88 98 SER A N 1
ATOM 744 C CA . SER A 1 98 ? 9.845 -1.756 8.045 1.00 95.88 98 SER A CA 1
ATOM 745 C C . SER A 1 98 ? 10.626 -1.859 6.740 1.00 95.88 98 SER A C 1
ATOM 747 O O . SER A 1 98 ? 10.166 -2.480 5.782 1.00 95.88 98 SER A O 1
ATOM 749 N N . SER A 1 99 ? 11.830 -1.279 6.711 1.00 93.94 99 SER A N 1
ATOM 750 C CA . SER A 1 99 ? 12.723 -1.303 5.542 1.00 93.94 99 SER A CA 1
ATOM 751 C C . SER A 1 99 ? 13.349 -2.674 5.281 1.00 93.94 99 SER A C 1
ATOM 753 O O . SER A 1 99 ? 13.740 -2.994 4.165 1.00 93.94 99 SER A O 1
ATOM 755 N N . ASN A 1 100 ? 13.459 -3.497 6.324 1.00 91.12 100 ASN A N 1
ATOM 756 C CA . ASN A 1 100 ? 14.147 -4.788 6.267 1.00 91.12 100 ASN A CA 1
ATOM 757 C C . ASN A 1 100 ? 13.214 -5.938 5.866 1.00 91.12 100 ASN A C 1
ATOM 759 O O . ASN A 1 100 ? 13.633 -7.093 5.856 1.00 91.12 100 ASN A O 1
ATOM 763 N N . LEU A 1 101 ? 11.943 -5.639 5.588 1.00 91.44 101 LEU A N 1
ATOM 764 C CA . LEU A 1 101 ? 10.917 -6.632 5.319 1.00 91.44 101 LEU A CA 1
ATOM 765 C C . LEU A 1 101 ? 10.151 -6.265 4.052 1.00 91.44 101 LEU A C 1
ATOM 767 O O . LEU A 1 101 ? 9.515 -5.216 3.987 1.00 91.44 101 LEU A O 1
ATOM 771 N N . GLN A 1 102 ? 10.162 -7.169 3.079 1.00 92.00 102 GLN A N 1
ATOM 772 C CA . GLN A 1 102 ? 9.244 -7.155 1.944 1.00 92.00 102 GLN A CA 1
ATOM 773 C C . GLN A 1 102 ? 8.228 -8.270 2.150 1.00 92.00 102 GLN A C 1
ATOM 775 O O . GLN A 1 102 ? 8.574 -9.453 2.139 1.00 92.00 102 GLN A O 1
ATOM 780 N N . TYR A 1 103 ? 6.985 -7.887 2.416 1.00 91.88 103 TYR A N 1
ATOM 781 C CA . TYR A 1 103 ? 5.911 -8.843 2.621 1.00 91.88 103 TYR A CA 1
ATOM 782 C C . TYR A 1 103 ? 5.582 -9.561 1.301 1.00 91.88 103 TYR A C 1
ATOM 784 O O . TYR A 1 103 ? 5.496 -8.903 0.263 1.00 91.88 103 TYR A O 1
ATOM 792 N N . PRO A 1 104 ? 5.400 -10.892 1.303 1.00 91.69 104 PRO A N 1
ATOM 793 C CA . PRO A 1 104 ? 5.039 -11.617 0.093 1.00 91.69 104 PRO A CA 1
ATOM 794 C C . PRO A 1 104 ? 3.617 -11.250 -0.342 1.00 91.69 104 PRO A C 1
ATOM 796 O O . PRO A 1 104 ? 2.666 -11.371 0.431 1.00 91.69 104 PRO A O 1
ATOM 799 N N . LEU A 1 105 ? 3.472 -10.819 -1.592 1.00 91.38 105 LEU A N 1
ATOM 800 C CA . LEU A 1 105 ? 2.187 -10.459 -2.185 1.00 91.38 105 LEU A CA 1
ATOM 801 C C . LEU A 1 105 ? 1.655 -11.591 -3.063 1.00 91.38 105 LEU A C 1
ATOM 803 O O . LEU A 1 105 ? 2.420 -12.310 -3.702 1.00 91.38 105 LEU A O 1
ATOM 807 N N . LEU A 1 106 ? 0.328 -11.725 -3.107 1.00 90.56 106 LEU A N 1
ATOM 808 C CA . LEU A 1 106 ? -0.350 -12.645 -4.027 1.00 90.56 106 LEU A CA 1
ATOM 809 C C . LEU A 1 106 ? -0.368 -12.106 -5.460 1.00 90.56 106 LEU A C 1
ATOM 811 O O . LEU A 1 106 ? -0.231 -12.876 -6.404 1.00 90.56 106 LEU A O 1
ATOM 815 N N . TYR A 1 107 ? -0.528 -10.790 -5.599 1.00 91.31 107 TYR A N 1
ATOM 816 C CA . TYR A 1 107 ? -0.521 -10.080 -6.870 1.00 91.31 107 TYR A CA 1
ATOM 817 C C . TYR A 1 107 ? 0.404 -8.880 -6.744 1.00 91.31 107 TYR A C 1
ATOM 819 O O . TYR A 1 107 ? 0.294 -8.103 -5.795 1.00 91.31 107 TYR A O 1
ATOM 827 N N . VAL A 1 108 ? 1.328 -8.779 -7.689 1.00 95.00 108 VAL A N 1
ATOM 828 C CA . VAL A 1 108 ? 2.275 -7.675 -7.812 1.00 95.00 108 VAL A CA 1
ATOM 829 C C . VAL A 1 108 ? 1.759 -6.765 -8.913 1.00 95.00 108 VAL A C 1
ATOM 831 O O . VAL A 1 108 ? 1.300 -7.265 -9.937 1.00 95.00 108 VAL A O 1
ATOM 834 N N . LEU A 1 109 ? 1.785 -5.464 -8.655 1.00 94.88 109 LEU A N 1
ATOM 835 C CA . LEU A 1 109 ? 1.429 -4.434 -9.619 1.00 94.88 109 LEU A CA 1
ATOM 836 C C . LEU A 1 109 ? 2.581 -4.212 -10.594 1.00 94.88 109 LEU A C 1
ATOM 838 O O . LEU A 1 109 ? 3.752 -4.252 -10.197 1.00 94.88 109 LEU A O 1
ATOM 842 N N . ASP A 1 110 ? 2.229 -3.926 -11.841 1.00 94.38 110 ASP A N 1
ATOM 843 C CA . ASP A 1 110 ? 3.168 -3.332 -12.787 1.00 94.38 110 ASP A CA 1
ATOM 844 C C . ASP A 1 110 ? 3.449 -1.865 -12.413 1.00 94.38 110 ASP A C 1
ATOM 846 O O . ASP A 1 110 ? 2.736 -1.259 -11.610 1.00 94.38 110 ASP A O 1
ATOM 850 N N . GLU A 1 111 ? 4.507 -1.282 -12.982 1.00 91.44 111 GLU A N 1
ATOM 851 C CA . GLU A 1 111 ? 4.941 0.082 -12.637 1.00 91.44 111 GLU A CA 1
ATOM 852 C C . GLU A 1 111 ? 3.833 1.113 -12.895 1.00 91.44 111 GLU A C 1
ATOM 854 O O . GLU A 1 111 ? 3.481 1.872 -11.994 1.00 91.44 111 GLU A O 1
ATOM 859 N N . ASP A 1 112 ? 3.217 1.057 -14.078 1.00 92.12 112 ASP A N 1
ATOM 860 C CA . ASP A 1 112 ? 2.137 1.966 -14.471 1.00 92.12 112 ASP A CA 1
ATOM 861 C C . ASP A 1 112 ? 0.891 1.804 -13.580 1.00 92.12 112 ASP A C 1
ATOM 863 O O . ASP A 1 112 ? 0.220 2.781 -13.245 1.00 92.12 112 ASP A O 1
ATOM 867 N N . GLU A 1 113 ? 0.578 0.571 -13.163 1.00 93.56 113 GLU A N 1
ATOM 868 C CA . GLU A 1 113 ? -0.559 0.292 -12.278 1.00 93.56 113 GLU A CA 1
ATOM 869 C C . GLU A 1 113 ? -0.307 0.813 -10.858 1.00 93.56 113 GLU A C 1
ATOM 871 O O . GLU A 1 113 ? -1.210 1.352 -10.213 1.00 93.56 113 GLU A O 1
ATOM 876 N N . GLY A 1 114 ? 0.926 0.660 -10.365 1.00 93.62 114 GLY A N 1
ATOM 877 C CA . GLY A 1 114 ? 1.356 1.183 -9.073 1.00 93.62 114 GLY A CA 1
ATOM 878 C C . GLY A 1 114 ? 1.291 2.707 -9.021 1.00 93.62 114 GLY A C 1
ATOM 879 O O . GLY A 1 114 ? 0.770 3.262 -8.049 1.00 93.62 114 GLY A O 1
ATOM 880 N N . ASP A 1 115 ? 1.757 3.369 -10.078 1.00 92.62 115 ASP A N 1
ATOM 881 C CA . ASP A 1 115 ? 1.732 4.826 -10.192 1.00 92.62 115 ASP A CA 1
ATOM 882 C C . ASP A 1 115 ? 0.292 5.348 -10.300 1.00 92.62 115 ASP A C 1
ATOM 884 O O . ASP A 1 115 ? -0.098 6.223 -9.524 1.00 92.62 115 ASP A O 1
ATOM 888 N N . ALA A 1 116 ? -0.551 4.737 -11.141 1.00 92.25 116 ALA A N 1
ATOM 889 C CA . ALA A 1 116 ? -1.969 5.093 -11.245 1.00 92.25 116 ALA A CA 1
ATOM 890 C C . ALA A 1 116 ? -2.717 4.928 -9.907 1.00 92.25 116 ALA A C 1
ATOM 892 O O . ALA A 1 116 ? -3.554 5.756 -9.532 1.00 92.25 116 ALA A O 1
ATOM 893 N N . LEU A 1 117 ? -2.399 3.878 -9.144 1.00 92.81 117 LEU A N 1
ATOM 894 C CA . LEU A 1 117 ? -2.962 3.665 -7.812 1.00 92.81 117 LEU A CA 1
ATOM 895 C C . LEU A 1 117 ? -2.514 4.732 -6.811 1.00 92.81 117 LEU A C 1
ATOM 897 O O . LEU A 1 117 ? -3.339 5.220 -6.035 1.00 92.81 117 LEU A O 1
ATOM 901 N N . LEU A 1 118 ? -1.240 5.119 -6.822 1.00 92.31 118 LEU A N 1
ATOM 902 C CA . LEU A 1 118 ? -0.733 6.203 -5.981 1.00 92.31 118 LEU A CA 1
ATOM 903 C C . LEU A 1 118 ? -1.387 7.544 -6.340 1.00 92.31 118 LEU A C 1
ATOM 905 O O . LEU A 1 118 ? -1.828 8.267 -5.442 1.00 92.31 118 LEU A O 1
ATOM 909 N N . GLU A 1 119 ? -1.524 7.851 -7.628 1.00 91.31 119 GLU A N 1
ATOM 910 C CA . GLU A 1 119 ? -2.224 9.048 -8.104 1.00 91.31 119 GLU A CA 1
ATOM 911 C C . GLU A 1 119 ? -3.688 9.067 -7.649 1.00 91.31 119 GLU A C 1
ATOM 913 O O . GLU A 1 119 ? -4.176 10.095 -7.175 1.00 91.31 119 GLU A O 1
ATOM 918 N N . SER A 1 120 ? -4.375 7.918 -7.690 1.00 89.75 120 SER A N 1
ATOM 919 C CA . SER A 1 120 ? -5.762 7.793 -7.212 1.00 89.75 120 SER A CA 1
ATOM 920 C C . SER A 1 120 ? -5.919 8.117 -5.719 1.00 89.75 120 SER A C 1
ATOM 922 O O . SER A 1 120 ? -6.966 8.603 -5.285 1.00 89.75 120 SER A O 1
ATOM 924 N N . LEU A 1 121 ? -4.860 7.897 -4.933 1.00 89.31 121 LEU A N 1
ATOM 925 C CA . LEU A 1 121 ? -4.794 8.247 -3.515 1.00 89.31 121 LEU A CA 1
ATOM 926 C C . LEU A 1 121 ? -4.471 9.730 -3.279 1.00 89.31 121 LEU A C 1
ATOM 928 O O . LEU A 1 121 ? -4.600 10.207 -2.151 1.00 89.31 121 LEU A O 1
ATOM 932 N N . GLY A 1 122 ? -4.091 10.470 -4.323 1.00 88.38 122 GLY A N 1
ATOM 933 C CA . GLY A 1 122 ? -3.668 11.866 -4.256 1.00 88.38 122 GLY A CA 1
ATOM 934 C C . GLY A 1 122 ? -2.155 12.051 -4.134 1.00 88.38 122 GLY A C 1
ATOM 935 O O . GLY A 1 122 ? -1.712 13.146 -3.786 1.00 88.38 122 GLY A O 1
ATOM 936 N N . PHE A 1 123 ? -1.355 11.014 -4.404 1.00 89.00 123 PHE A N 1
ATOM 937 C CA . PHE A 1 123 ? 0.088 11.179 -4.525 1.00 89.00 123 PHE A CA 1
ATOM 938 C C . PHE A 1 123 ? 0.404 11.976 -5.789 1.00 89.00 123 PHE A C 1
ATOM 940 O O . PHE A 1 123 ? 0.005 11.605 -6.888 1.00 89.00 123 PHE A O 1
ATOM 947 N N . ILE A 1 124 ? 1.149 13.064 -5.629 1.00 83.69 124 ILE A N 1
ATOM 948 C CA . ILE A 1 124 ? 1.686 13.829 -6.750 1.00 83.69 124 ILE A CA 1
ATOM 949 C C . ILE A 1 124 ? 3.179 13.547 -6.772 1.00 83.69 124 ILE A C 1
ATOM 951 O O . ILE A 1 124 ? 3.912 14.000 -5.885 1.00 83.69 124 ILE A O 1
ATOM 955 N N . ALA A 1 125 ? 3.616 12.772 -7.763 1.00 75.44 125 ALA A N 1
ATOM 956 C CA . ALA A 1 125 ? 5.031 12.580 -8.011 1.00 75.44 125 ALA A CA 1
ATOM 957 C C . ALA A 1 125 ? 5.636 13.931 -8.412 1.00 75.44 125 ALA A C 1
ATOM 959 O O . ALA A 1 125 ? 5.195 14.576 -9.365 1.00 75.44 125 ALA A O 1
ATOM 960 N N . GLU A 1 126 ? 6.637 14.381 -7.660 1.00 69.94 126 GLU A N 1
ATOM 961 C CA . GLU A 1 126 ? 7.459 15.503 -8.088 1.00 69.94 126 GLU A CA 1
ATOM 962 C C . GLU A 1 126 ? 8.263 15.009 -9.288 1.00 69.94 126 GLU A C 1
ATOM 964 O O . GLU A 1 126 ? 9.227 14.258 -9.140 1.00 69.94 126 GLU A O 1
ATOM 969 N N . VAL A 1 127 ? 7.807 15.370 -10.488 1.00 63.72 127 VAL A N 1
ATOM 970 C CA . VAL A 1 127 ? 8.588 15.205 -11.709 1.00 63.72 127 VAL A CA 1
ATOM 971 C C . VAL A 1 127 ? 9.813 16.087 -11.519 1.00 63.72 127 VAL A C 1
ATOM 973 O O . VAL A 1 127 ? 9.727 17.307 -11.670 1.00 63.72 127 VAL A O 1
ATOM 976 N N . GLU A 1 128 ? 10.936 15.490 -11.109 1.00 59.38 128 GLU A N 1
ATOM 977 C CA . GLU A 1 128 ? 12.225 16.163 -11.210 1.00 59.38 128 GLU A CA 1
ATOM 978 C C . GLU A 1 128 ? 12.328 16.631 -12.663 1.00 59.38 128 GLU A C 1
ATOM 980 O O . GLU A 1 128 ? 12.244 15.791 -13.566 1.00 59.38 128 GLU A O 1
ATOM 985 N N . PRO A 1 129 ? 12.418 17.948 -12.926 1.00 55.09 129 PRO A N 1
ATOM 986 C CA . PRO A 1 129 ? 12.605 18.409 -14.284 1.00 55.09 129 PRO A CA 1
ATOM 987 C C . PRO A 1 129 ? 13.904 17.771 -14.749 1.00 55.09 129 PRO A C 1
ATOM 989 O O . PRO A 1 129 ? 14.953 18.014 -14.146 1.00 55.09 129 PRO A O 1
ATOM 992 N N . GLU A 1 130 ? 13.820 16.909 -15.766 1.00 52.06 130 GLU A N 1
ATOM 993 C CA . GLU A 1 130 ? 15.010 16.350 -16.386 1.00 52.06 130 GLU A CA 1
ATOM 994 C C . GLU A 1 130 ? 15.937 17.523 -16.667 1.00 52.06 130 GLU A C 1
ATOM 996 O O . GLU A 1 130 ? 15.553 18.478 -17.350 1.00 52.06 130 GLU A O 1
ATOM 1001 N N . ALA A 1 131 ? 17.116 17.504 -16.042 1.00 55.16 131 ALA A N 1
ATOM 1002 C CA . ALA A 1 131 ? 18.126 18.508 -16.281 1.00 55.16 131 ALA A CA 1
ATOM 1003 C C . ALA A 1 131 ? 18.375 18.486 -17.785 1.00 55.16 131 ALA A C 1
ATOM 1005 O O . ALA A 1 131 ? 18.971 17.540 -18.300 1.00 55.16 131 ALA A O 1
ATOM 1006 N N . THR A 1 132 ? 17.852 19.491 -18.493 1.00 53.00 132 THR A N 1
ATOM 1007 C CA . THR A 1 132 ? 18.106 19.664 -19.917 1.00 53.00 132 THR A CA 1
ATOM 1008 C C . THR A 1 132 ? 19.612 19.545 -20.079 1.00 53.00 132 THR A C 1
ATOM 1010 O O . THR A 1 132 ? 20.320 20.305 -19.404 1.00 53.00 132 THR A O 1
ATOM 1013 N N . PRO A 1 133 ? 20.129 18.596 -20.878 1.00 49.44 133 PRO A N 1
ATOM 1014 C CA . PRO A 1 133 ? 21.557 18.537 -21.095 1.00 49.44 133 PRO A CA 1
ATOM 1015 C C . PRO A 1 133 ? 21.944 19.902 -21.651 1.00 49.44 133 PRO A C 1
ATOM 1017 O O . PRO A 1 133 ? 21.457 20.311 -22.707 1.00 49.44 133 PRO A O 1
ATOM 1020 N N . VAL A 1 134 ? 22.751 20.648 -20.897 1.00 56.59 134 VAL A N 1
ATOM 1021 C CA . VAL A 1 134 ? 23.424 21.830 -21.418 1.00 56.59 134 VAL A CA 1
ATOM 1022 C C . VAL A 1 134 ? 24.363 21.276 -22.477 1.00 56.59 134 VAL A C 1
ATOM 1024 O O . VAL A 1 134 ? 25.440 20.771 -22.173 1.00 56.59 134 VAL A O 1
ATOM 1027 N N . ILE A 1 135 ? 23.887 21.246 -23.719 1.00 55.84 135 ILE A N 1
ATOM 1028 C CA . ILE A 1 135 ? 24.721 20.985 -24.879 1.00 55.84 135 ILE A CA 1
ATOM 1029 C C . ILE A 1 135 ? 25.581 22.239 -25.001 1.00 55.84 135 ILE A C 1
ATOM 1031 O O . ILE A 1 135 ? 25.164 23.232 -25.595 1.00 55.84 135 ILE A O 1
ATOM 1035 N N . ASP A 1 136 ? 26.749 22.212 -24.361 1.00 48.69 136 ASP A N 1
ATOM 1036 C CA . ASP A 1 136 ? 27.845 23.113 -24.692 1.00 48.69 136 ASP A CA 1
ATOM 1037 C C . ASP A 1 136 ? 28.192 22.822 -26.151 1.00 48.69 136 ASP A C 1
ATOM 1039 O O . ASP A 1 136 ? 28.816 21.811 -26.475 1.00 48.69 136 ASP A O 1
ATOM 1043 N N . TYR A 1 137 ? 27.708 23.667 -27.059 1.00 49.00 137 TYR A N 1
ATOM 1044 C CA . TYR A 1 137 ? 28.212 23.687 -28.421 1.00 49.00 137 TYR A CA 1
ATOM 1045 C C . TYR A 1 137 ? 29.660 24.173 -28.329 1.00 49.00 137 TYR A C 1
ATOM 1047 O O . TYR A 1 137 ? 29.875 25.315 -27.915 1.00 49.00 137 TYR A O 1
ATOM 1055 N N . PRO A 1 138 ? 30.664 23.354 -28.683 1.00 43.78 138 PRO A N 1
ATOM 1056 C CA . PRO A 1 138 ? 32.024 23.846 -28.733 1.00 43.78 138 PRO A CA 1
ATOM 1057 C C . PRO A 1 138 ? 32.102 24.855 -29.881 1.00 43.78 138 PRO A C 1
ATOM 1059 O O . PRO A 1 138 ? 31.984 24.494 -31.054 1.00 43.78 138 PRO A O 1
ATOM 1062 N N . THR A 1 139 ? 32.272 26.133 -29.538 1.00 40.75 139 THR A N 1
ATOM 1063 C CA . THR A 1 139 ? 32.801 27.135 -30.463 1.00 40.75 139 THR A CA 1
ATOM 1064 C C . THR A 1 139 ? 34.166 26.627 -30.902 1.00 40.75 139 THR A C 1
ATOM 1066 O O . THR A 1 139 ? 35.110 26.578 -30.117 1.00 40.75 139 THR A O 1
ATOM 1069 N N . ALA A 1 140 ? 34.217 26.147 -32.138 1.00 48.81 140 ALA A N 1
ATOM 1070 C CA . ALA A 1 140 ? 35.417 25.652 -32.773 1.00 48.81 140 ALA A CA 1
ATOM 1071 C C . ALA A 1 140 ? 36.373 26.815 -32.998 1.00 48.81 140 ALA A C 1
ATOM 1073 O O . ALA A 1 140 ? 36.042 27.603 -33.867 1.00 48.81 140 ALA A O 1
ATOM 1074 N N . GLU A 1 141 ? 37.493 26.878 -32.269 1.00 46.28 141 GLU A N 1
ATOM 1075 C CA . GLU A 1 141 ? 38.828 27.263 -32.765 1.00 46.28 141 GLU A CA 1
ATOM 1076 C C . GLU A 1 141 ? 39.893 26.638 -31.840 1.00 46.28 141 GLU A C 1
ATOM 1078 O O . GLU A 1 141 ? 39.931 26.913 -30.642 1.00 46.28 141 GLU A O 1
ATOM 1083 N N . ASP A 1 142 ? 40.686 25.740 -32.431 1.00 37.53 142 ASP A N 1
ATOM 1084 C CA . ASP A 1 142 ? 42.124 25.511 -32.222 1.00 37.53 142 ASP A CA 1
ATOM 1085 C C . ASP A 1 142 ? 42.540 24.040 -32.068 1.00 37.53 142 ASP A C 1
ATOM 1087 O O . ASP A 1 142 ? 42.103 23.281 -31.203 1.00 37.53 142 ASP A O 1
ATOM 1091 N N . GLU A 1 143 ? 43.380 23.660 -33.029 1.00 44.06 143 GLU A N 1
ATOM 1092 C CA . GLU A 1 143 ? 43.916 22.341 -33.309 1.00 44.06 143 GLU A CA 1
ATOM 1093 C C . GLU A 1 143 ? 44.980 21.880 -32.295 1.00 44.06 143 GLU A C 1
ATOM 1095 O O . GLU A 1 143 ? 45.565 22.649 -31.539 1.00 44.06 143 GLU A O 1
ATOM 1100 N N . GLU A 1 144 ? 45.289 20.589 -32.431 1.00 37.59 144 GLU A N 1
ATOM 1101 C CA . GLU A 1 144 ? 46.515 19.898 -32.029 1.00 37.59 144 GLU A CA 1
ATOM 1102 C C . GLU A 1 144 ? 46.593 19.270 -30.621 1.00 37.59 144 GLU A C 1
ATOM 1104 O O . GLU A 1 144 ? 46.948 19.871 -29.612 1.00 37.59 144 GLU A O 1
ATOM 1109 N N . ASN A 1 145 ? 46.494 17.932 -30.676 1.00 33.16 145 ASN A N 1
ATOM 1110 C CA . ASN A 1 145 ? 47.464 16.979 -30.119 1.00 33.16 145 ASN A CA 1
ATOM 1111 C C . ASN A 1 145 ? 47.034 16.213 -28.852 1.00 33.16 145 ASN A C 1
ATOM 1113 O O . ASN A 1 145 ? 47.329 16.615 -27.731 1.00 33.16 145 ASN A O 1
ATOM 1117 N N . SER A 1 146 ? 46.462 15.013 -29.031 1.00 36.91 146 SER A N 1
ATOM 1118 C CA . SER A 1 146 ? 47.101 13.736 -28.633 1.00 36.91 146 SER A CA 1
ATOM 1119 C C . SER A 1 146 ? 46.107 12.560 -28.616 1.00 36.91 146 SER A C 1
ATOM 1121 O O . SER A 1 146 ? 45.183 12.489 -27.816 1.00 36.91 146 SER A O 1
ATOM 1123 N N . GLN A 1 147 ? 46.370 11.643 -29.541 1.00 40.19 147 GLN A N 1
ATOM 1124 C CA . GLN A 1 147 ? 45.983 10.237 -29.711 1.00 40.19 147 GLN A CA 1
ATOM 1125 C C . GLN A 1 147 ? 45.117 9.487 -28.669 1.00 40.19 147 GLN A C 1
ATOM 1127 O O . GLN A 1 147 ? 45.432 9.351 -27.490 1.00 40.19 147 GLN A O 1
ATOM 1132 N N . GLU A 1 148 ? 44.113 8.824 -29.250 1.00 42.22 148 GLU A N 1
ATOM 1133 C CA . GLU A 1 148 ? 43.422 7.581 -28.885 1.00 42.22 148 GLU A CA 1
ATOM 1134 C C . GLU A 1 148 ? 44.205 6.535 -28.058 1.00 42.22 148 GLU A C 1
ATOM 1136 O O . GLU A 1 148 ? 45.272 6.067 -28.463 1.00 42.22 148 GLU A O 1
ATOM 1141 N N . ASN A 1 149 ? 43.561 6.001 -27.008 1.00 38.47 149 ASN A N 1
ATOM 1142 C CA . ASN A 1 149 ? 43.248 4.561 -26.893 1.00 38.47 149 ASN A CA 1
ATOM 1143 C C . ASN A 1 149 ? 42.448 4.256 -25.608 1.00 38.47 149 ASN A C 1
ATOM 1145 O O . ASN A 1 149 ? 43.023 3.981 -24.554 1.00 38.47 149 ASN A O 1
ATOM 1149 N N . THR A 1 150 ? 41.118 4.202 -25.683 1.00 41.72 150 THR A N 1
ATOM 1150 C CA . THR A 1 150 ? 40.294 3.569 -24.639 1.00 41.72 150 THR A CA 1
ATOM 1151 C C . THR A 1 150 ? 39.738 2.252 -25.172 1.00 41.72 150 THR A C 1
ATOM 1153 O O . THR A 1 150 ? 38.728 2.189 -25.865 1.00 41.72 150 THR A O 1
ATOM 1156 N N . LYS A 1 151 ? 40.441 1.154 -24.865 1.00 52.75 151 LYS A N 1
ATOM 1157 C CA . LYS A 1 151 ? 39.945 -0.206 -25.119 1.00 52.75 151 LYS A CA 1
ATOM 1158 C C . LYS A 1 151 ? 38.651 -0.443 -24.324 1.00 52.75 151 LYS A C 1
ATOM 1160 O O . LYS A 1 151 ? 38.626 -0.117 -23.134 1.00 52.75 151 LYS A O 1
ATOM 1165 N N . PRO A 1 152 ? 37.617 -1.070 -24.907 1.00 46.66 152 PRO A N 1
ATOM 1166 C CA . PRO A 1 152 ? 36.422 -1.433 -24.159 1.00 46.66 152 PRO A CA 1
ATOM 1167 C C . PRO A 1 152 ? 36.746 -2.557 -23.163 1.00 46.66 152 PRO A C 1
ATOM 1169 O O . PRO A 1 152 ? 37.266 -3.612 -23.536 1.00 46.66 152 PRO A O 1
ATOM 1172 N N . LYS A 1 153 ? 36.452 -2.327 -21.877 1.00 50.09 153 LYS A N 1
ATOM 1173 C CA . LYS A 1 153 ? 36.498 -3.354 -20.826 1.00 50.09 153 LYS A CA 1
ATOM 1174 C C . LYS A 1 153 ? 35.404 -4.383 -21.123 1.00 50.09 153 LYS A C 1
ATOM 1176 O O . LYS A 1 153 ? 34.226 -4.046 -21.107 1.00 50.09 153 LYS A O 1
ATOM 1181 N N . SER A 1 154 ? 35.782 -5.622 -21.426 1.00 54.56 154 SER A N 1
ATOM 1182 C CA . SER A 1 154 ? 34.823 -6.704 -21.657 1.00 54.56 154 SER A CA 1
ATOM 1183 C C . SER A 1 154 ? 34.279 -7.225 -20.327 1.00 54.56 154 SER A C 1
ATOM 1185 O O . SER A 1 154 ? 35.019 -7.835 -19.556 1.00 54.56 154 SER A O 1
ATOM 1187 N N . GLU A 1 155 ? 32.992 -7.011 -20.073 1.00 54.56 155 GLU A N 1
ATOM 1188 C CA . GLU A 1 155 ? 32.273 -7.546 -18.917 1.00 54.56 155 GLU A CA 1
ATOM 1189 C C . GLU A 1 155 ? 31.841 -8.999 -19.196 1.00 54.56 155 GLU A C 1
ATOM 1191 O O . GLU A 1 155 ? 31.303 -9.310 -20.261 1.00 54.56 155 GLU A O 1
ATOM 1196 N N . ARG A 1 156 ? 32.109 -9.925 -18.265 1.00 55.75 156 ARG A N 1
ATOM 1197 C CA . ARG A 1 156 ? 31.638 -11.319 -18.335 1.00 55.75 156 ARG A CA 1
ATOM 1198 C C . ARG A 1 156 ? 31.010 -11.726 -17.007 1.00 55.75 156 ARG A C 1
ATOM 1200 O O . ARG A 1 156 ? 31.603 -11.544 -15.950 1.00 55.75 156 ARG A O 1
ATOM 1207 N N . ILE A 1 157 ? 29.819 -12.317 -17.083 1.00 52.06 157 ILE A N 1
ATOM 1208 C CA . ILE A 1 157 ? 29.028 -12.780 -15.938 1.00 52.06 157 ILE A CA 1
ATOM 1209 C C . ILE A 1 157 ? 29.295 -14.278 -15.732 1.00 52.06 157 ILE A C 1
ATOM 1211 O O . ILE A 1 157 ? 29.081 -15.070 -16.650 1.00 52.06 157 ILE A O 1
ATOM 1215 N N . TYR A 1 158 ? 29.728 -14.687 -14.534 1.00 53.97 158 TYR A N 1
ATOM 1216 C CA . TYR A 1 158 ? 29.860 -16.102 -14.164 1.00 53.97 158 TYR A CA 1
ATOM 1217 C C . TYR A 1 158 ? 29.006 -16.401 -12.927 1.00 53.97 158 TYR A C 1
ATOM 1219 O O . TYR A 1 158 ? 29.222 -15.836 -11.859 1.00 53.97 158 TYR A O 1
ATOM 1227 N N . ARG A 1 159 ? 28.004 -17.280 -13.083 1.00 44.59 159 ARG A N 1
ATOM 1228 C CA . ARG A 1 159 ? 27.124 -17.784 -12.004 1.00 44.59 159 ARG A CA 1
ATOM 1229 C C . ARG A 1 159 ? 26.521 -16.705 -11.082 1.00 44.59 159 ARG A C 1
ATOM 1231 O O . ARG A 1 159 ? 26.432 -16.898 -9.875 1.00 44.59 159 ARG A O 1
ATOM 1238 N N . GLY A 1 160 ? 26.078 -15.586 -11.653 1.00 56.94 160 GLY A N 1
ATOM 1239 C CA . GLY A 1 160 ? 25.267 -14.594 -10.937 1.00 56.94 160 GLY A CA 1
ATOM 1240 C C . GLY A 1 160 ? 26.018 -13.668 -9.973 1.00 56.94 160 GLY A C 1
ATOM 1241 O O . GLY A 1 160 ? 25.369 -12.873 -9.302 1.00 56.94 160 GLY A O 1
ATOM 1242 N N . GLN A 1 161 ? 27.354 -13.705 -9.916 1.00 46.91 161 GLN A N 1
ATOM 1243 C CA . GLN A 1 161 ? 28.146 -12.701 -9.196 1.00 46.91 161 GLN A CA 1
ATOM 1244 C C . GLN A 1 161 ? 28.893 -11.788 -10.173 1.00 46.91 161 GLN A C 1
ATOM 1246 O O . GLN A 1 161 ? 29.539 -12.256 -11.113 1.00 46.91 161 GLN A O 1
ATOM 1251 N N . ARG A 1 162 ? 28.803 -10.470 -9.943 1.00 49.91 162 ARG A N 1
ATOM 1252 C CA . ARG A 1 162 ? 29.610 -9.464 -10.646 1.00 49.91 162 ARG A CA 1
ATOM 1253 C C . ARG A 1 162 ? 31.030 -9.505 -10.084 1.00 49.91 162 ARG A C 1
ATOM 1255 O O . ARG A 1 162 ? 31.223 -9.242 -8.901 1.00 49.91 162 ARG A O 1
ATOM 1262 N N . VAL A 1 163 ? 32.008 -9.828 -10.925 1.00 52.91 163 VAL A N 1
ATOM 1263 C CA . VAL A 1 163 ? 33.430 -9.782 -10.566 1.00 52.91 163 VAL A CA 1
ATOM 1264 C C . VAL A 1 163 ? 34.063 -8.615 -11.315 1.00 52.91 163 VAL A C 1
ATOM 1266 O O . VAL A 1 163 ? 34.193 -8.652 -12.536 1.00 52.91 163 VAL A O 1
ATOM 1269 N N . LEU A 1 164 ? 34.432 -7.564 -10.581 1.00 51.72 164 LEU A N 1
ATOM 1270 C CA . LEU A 1 164 ? 35.316 -6.511 -11.074 1.00 51.72 164 LEU A CA 1
ATOM 1271 C C . LEU A 1 164 ? 36.750 -7.035 -10.971 1.00 51.72 164 LEU A C 1
ATOM 1273 O O . LEU A 1 164 ? 37.329 -7.050 -9.888 1.00 51.72 164 LEU A O 1
ATOM 1277 N N . GLU A 1 165 ? 37.321 -7.493 -12.083 1.00 55.03 165 GLU A N 1
ATOM 1278 C CA . GLU A 1 165 ? 38.762 -7.729 -12.141 1.00 55.03 165 GLU A CA 1
ATOM 1279 C C . GLU A 1 165 ? 39.474 -6.393 -12.388 1.00 55.03 165 GLU A C 1
ATOM 1281 O O . GLU A 1 165 ? 39.552 -5.898 -13.513 1.00 55.03 165 GLU A O 1
ATOM 1286 N N . GLU A 1 166 ? 40.037 -5.809 -11.329 1.00 51.25 166 GLU A N 1
ATOM 1287 C CA . GLU A 1 166 ? 41.227 -4.980 -11.491 1.00 51.25 166 GLU A CA 1
ATOM 1288 C C . GLU A 1 166 ? 42.358 -5.914 -11.901 1.00 51.25 166 GLU A C 1
ATOM 1290 O O . GLU A 1 166 ? 42.887 -6.676 -11.096 1.00 51.25 166 GLU A O 1
ATOM 1295 N N . SER A 1 167 ? 42.712 -5.902 -13.181 1.00 48.44 167 SER A N 1
ATOM 1296 C CA . SER A 1 167 ? 43.907 -6.586 -13.653 1.00 48.44 167 SER A CA 1
ATOM 1297 C C . SER A 1 167 ? 45.128 -6.021 -12.915 1.00 48.44 167 SER A C 1
ATOM 1299 O O . SER A 1 167 ? 45.461 -4.853 -13.147 1.00 48.44 167 SER A O 1
ATOM 1301 N N . PRO A 1 168 ? 45.847 -6.794 -12.076 1.00 44.91 168 PRO A N 1
ATOM 1302 C CA . PRO A 1 168 ? 47.125 -6.328 -11.578 1.00 4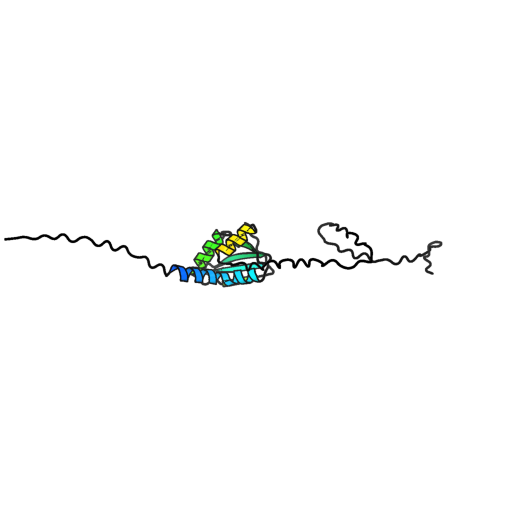4.91 168 PRO A CA 1
ATOM 1303 C C . PRO A 1 168 ? 48.095 -6.341 -12.758 1.00 44.91 168 PRO A C 1
ATOM 1305 O O . PRO A 1 168 ? 48.372 -7.391 -13.351 1.00 44.91 168 PRO A O 1
ATOM 1308 N N . VAL A 1 169 ? 48.618 -5.167 -13.108 1.00 53.72 169 VAL A N 1
ATOM 1309 C CA . VAL A 1 169 ? 49.778 -5.041 -13.992 1.00 53.72 169 VAL A CA 1
ATOM 1310 C C . VAL A 1 169 ? 50.929 -5.771 -13.306 1.00 53.72 169 VAL A C 1
ATOM 1312 O O . VAL A 1 169 ? 51.568 -5.247 -12.399 1.00 53.72 169 VAL A O 1
ATOM 1315 N N . ARG A 1 170 ? 51.172 -7.028 -13.688 1.00 51.53 170 ARG A N 1
ATOM 1316 C CA . ARG A 1 170 ? 52.350 -7.759 -13.220 1.00 51.53 170 ARG A CA 1
ATOM 1317 C C . ARG A 1 170 ? 53.580 -7.143 -13.890 1.00 51.53 170 ARG A C 1
ATOM 1319 O O . ARG A 1 170 ? 53.642 -7.169 -15.123 1.00 51.53 170 ARG A O 1
ATOM 1326 N N . PRO A 1 171 ? 54.586 -6.654 -13.146 1.00 52.97 171 PRO A N 1
ATOM 1327 C CA . PRO A 1 171 ? 55.889 -6.432 -13.748 1.00 52.97 171 PRO A CA 1
ATOM 1328 C C . PRO A 1 171 ? 56.440 -7.798 -14.180 1.00 52.97 171 PRO A C 1
ATOM 1330 O O . PRO A 1 171 ? 56.433 -8.762 -13.411 1.00 52.97 171 PRO A O 1
ATOM 1333 N N . LYS A 1 172 ? 56.877 -7.916 -15.438 1.00 53.19 172 LYS A N 1
ATOM 1334 C CA . LYS A 1 172 ? 57.567 -9.113 -15.936 1.00 53.19 172 LYS A CA 1
ATOM 1335 C C . LYS A 1 172 ? 58.929 -9.212 -15.241 1.00 53.19 172 LYS A C 1
ATOM 1337 O O . LYS A 1 172 ? 59.902 -8.660 -15.739 1.00 53.19 172 LYS A O 1
ATOM 1342 N N . SER A 1 173 ? 59.019 -9.922 -14.118 1.00 56.09 173 SER A N 1
ATOM 1343 C CA . SER A 1 173 ? 60.310 -10.378 -13.601 1.00 56.09 173 SER A CA 1
ATOM 1344 C C . SER A 1 173 ? 60.721 -11.639 -14.361 1.00 56.09 173 SER A C 1
ATOM 1346 O O . SER A 1 173 ? 60.046 -12.674 -14.352 1.00 56.09 173 SER A O 1
ATOM 1348 N N . HIS A 1 174 ? 61.813 -11.535 -15.112 1.00 58.94 174 HIS A N 1
ATOM 1349 C CA . HIS A 1 174 ? 62.347 -12.633 -15.903 1.00 58.94 174 HIS A CA 1
ATOM 1350 C C . HIS A 1 174 ? 63.123 -13.580 -14.974 1.00 58.94 174 HIS A C 1
ATOM 1352 O O . HIS A 1 174 ? 64.333 -13.470 -14.840 1.00 58.94 174 HIS A O 1
ATOM 1358 N N . SER A 1 175 ? 62.433 -14.496 -14.281 1.00 64.38 175 SER A N 1
ATOM 1359 C CA . SER A 1 175 ? 63.127 -15.528 -13.491 1.00 64.38 175 SER A CA 1
ATOM 1360 C C . SER A 1 175 ? 63.625 -16.651 -14.402 1.00 64.38 175 SER A C 1
ATOM 1362 O O . SER A 1 175 ? 62.850 -17.266 -15.143 1.00 64.38 175 SER A O 1
ATOM 1364 N N . ARG A 1 176 ? 64.931 -16.926 -14.359 1.00 64.12 176 ARG A N 1
ATOM 1365 C CA . ARG A 1 176 ? 65.551 -18.061 -15.050 1.00 64.12 176 ARG A CA 1
ATOM 1366 C C . ARG A 1 176 ? 65.643 -19.229 -14.068 1.00 64.12 176 ARG A C 1
ATOM 1368 O O . ARG A 1 176 ? 66.114 -19.083 -12.945 1.00 64.12 176 ARG A O 1
ATOM 1375 N N . ARG A 1 177 ? 65.175 -20.408 -14.482 1.00 67.94 177 ARG A N 1
ATOM 1376 C CA . ARG A 1 177 ? 65.286 -21.642 -13.687 1.00 67.94 177 ARG A CA 1
ATOM 1377 C C . ARG A 1 177 ? 66.431 -22.487 -14.230 1.00 67.94 177 ARG A C 1
ATOM 1379 O O . ARG A 1 177 ? 66.438 -22.790 -15.421 1.00 67.94 177 ARG A O 1
ATOM 1386 N N . TYR A 1 178 ? 67.356 -22.907 -13.368 1.00 67.12 178 TYR A N 1
ATOM 1387 C CA . TYR A 1 178 ? 68.392 -23.878 -13.722 1.00 67.12 178 TYR A CA 1
ATOM 1388 C C . TYR A 1 178 ? 68.344 -25.055 -12.750 1.00 67.12 178 TYR A C 1
ATOM 1390 O O . TYR A 1 178 ? 68.406 -24.887 -11.535 1.00 67.12 178 TYR A O 1
ATOM 1398 N N . ARG A 1 179 ? 68.184 -26.261 -13.305 1.00 58.59 179 ARG A N 1
ATOM 1399 C CA . ARG A 1 179 ? 68.222 -27.540 -12.578 1.00 58.59 179 ARG A CA 1
ATOM 1400 C C . ARG A 1 179 ? 67.310 -27.620 -11.339 1.00 58.59 179 ARG A C 1
ATOM 1402 O O . ARG A 1 179 ? 67.661 -28.236 -10.341 1.00 58.59 179 ARG A O 1
ATOM 1409 N N . GLY A 1 180 ? 66.124 -27.020 -11.427 1.00 70.19 180 GLY A N 1
ATOM 1410 C CA . GLY A 1 180 ? 65.073 -27.137 -10.411 1.00 70.19 180 GLY A CA 1
ATOM 1411 C C . GLY A 1 180 ? 65.077 -26.065 -9.318 1.00 70.19 180 GLY A C 1
ATOM 1412 O O . GLY A 1 180 ? 64.115 -26.012 -8.559 1.00 70.19 180 GLY A O 1
ATOM 1413 N N . GLN A 1 181 ? 66.068 -25.169 -9.270 1.00 61.75 181 GLN A N 1
ATOM 1414 C CA . GLN A 1 181 ? 66.031 -23.985 -8.402 1.00 61.75 181 GLN A CA 1
ATOM 1415 C C . GLN A 1 181 ? 65.733 -22.710 -9.200 1.00 61.75 181 GLN A C 1
ATOM 1417 O O . GLN A 1 181 ? 66.160 -22.546 -10.348 1.00 61.75 181 GLN A O 1
ATOM 1422 N N . VAL A 1 182 ? 64.948 -21.821 -8.586 1.00 71.50 182 VAL A N 1
ATOM 1423 C CA . VAL A 1 182 ? 64.655 -20.481 -9.106 1.00 71.50 182 VAL A CA 1
ATOM 1424 C C . VAL A 1 182 ? 65.792 -19.566 -8.669 1.00 71.50 182 VAL A C 1
ATOM 1426 O O . VAL A 1 182 ? 66.028 -19.436 -7.471 1.00 71.50 182 VAL A O 1
ATOM 1429 N N . VAL A 1 183 ? 66.489 -18.957 -9.627 1.00 59.28 183 VAL A N 1
ATOM 1430 C CA . VAL A 1 183 ? 67.489 -17.921 -9.355 1.00 59.28 183 VAL A CA 1
ATOM 1431 C C . VAL A 1 183 ? 66.879 -16.585 -9.764 1.00 59.28 183 VAL A C 1
ATOM 1433 O O . VAL A 1 183 ? 66.381 -16.441 -10.885 1.00 59.28 183 VAL A O 1
ATOM 1436 N N . SER A 1 184 ? 66.866 -15.646 -8.826 1.00 66.25 184 SER A N 1
ATOM 1437 C CA . SER A 1 184 ? 66.565 -14.238 -9.082 1.00 66.25 184 SER A CA 1
ATOM 1438 C C . SER A 1 184 ? 67.899 -13.517 -9.286 1.00 66.25 184 SER A C 1
ATOM 1440 O O . SER A 1 184 ? 68.811 -13.768 -8.499 1.00 66.25 184 SER A O 1
ATOM 1442 N N . ASP A 1 185 ? 68.019 -12.688 -10.326 1.00 59.09 185 ASP A N 1
ATOM 1443 C CA . ASP A 1 185 ? 69.081 -11.665 -10.402 1.00 59.09 185 ASP A CA 1
ATOM 1444 C C . ASP A 1 185 ? 68.810 -10.548 -9.381 1.00 59.09 185 ASP A C 1
ATOM 1446 O O . ASP A 1 185 ? 67.611 -10.216 -9.189 1.00 59.09 185 ASP A O 1
#

Mean predicted aligned error: 18.83 Å

Solvent-accessible surface area (backbone atoms only — not comparable to full-atom values): 12119 Å² total; per-residue (Å²): 139,87,83,87,82,88,86,81,84,84,81,84,81,75,84,80,77,80,88,65,66,62,71,58,53,53,53,54,48,38,57,70,46,44,71,57,50,52,40,32,74,69,39,38,43,18,23,38,36,36,44,43,91,84,82,46,57,30,41,36,30,31,52,65,28,39,47,36,34,32,37,30,93,89,34,50,38,71,62,17,50,54,52,52,53,55,44,49,75,78,44,82,70,45,78,49,76,37,66,93,39,74,69,89,67,96,62,73,48,52,70,70,58,20,50,53,52,39,42,74,56,67,51,76,82,80,75,71,74,73,76,71,76,80,76,77,74,78,81,86,83,86,87,87,88,84,82,91,84,83,78,82,83,85,86,73,82,60,94,91,48,90,70,85,79,80,77,77,84,73,78,87,74,87,69,53,73,58,97,89,45,82,48,78,134

Organism: NCBI:txid1572645

Secondary structure (DSSP, 8-state):
-------PPP--------TTSHHHHHHHHHHHTHHHHHHHHTT--EEEEEE-TTS-EEEEEEETTEEEEEEETTEEHHHHHHHHHHHHHHS--EEEEETT--PPPSSPPPHHHHHHHHHHTT-----PPP---------------------------BTTB-------------PEEETTEEE--

Radius of gyration: 34.34 Å; Cα contacts (8 Å, |Δi|>4): 187; chains: 1; bounding box: 144×64×48 Å

Nearest PDB structures (foldseek):
  8oyv-assembly2_B  TM=3.031E-01  e=1.157E+00  synthetic construct
  8oyv-assembly1_A  TM=2.148E-01  e=6.357E-01  synthetic construct

Sequence (185 aa):
MPVDKLSSPIQNEVPAADTTADDKSTKTIQNAWMPLFENCKEKKTGTLFIATDENKAGQVVLNYGRLVGVAYSGLVNESAIAKLSELARTSELRFSFSSNLQYPLLYVLDEDEGDALLESLGFIAEVEPEATPVIDYPTAEDEENSQENTKPKSERIYRGQRVLEESPVRPKSHSRRYRGQVVSD